Protein AF-W2IER9-F1 (afdb_monomer_lite)

Radius of gyration: 19.07 Å; chains: 1; bounding box: 45×42×48 Å

Structure (mmCIF, N/CA/C/O backbone):
data_AF-W2IER9-F1
#
_entry.id   AF-W2IER9-F1
#
loop_
_atom_site.group_PDB
_atom_site.id
_atom_site.type_symbol
_atom_site.label_atom_id
_atom_site.label_alt_id
_atom_site.label_comp_id
_atom_site.label_asym_id
_atom_site.label_entity_id
_atom_site.label_seq_id
_atom_site.pdbx_PDB_ins_code
_atom_site.Cartn_x
_atom_site.Cartn_y
_atom_site.Cartn_z
_atom_site.occupancy
_atom_site.B_iso_or_equiv
_atom_site.auth_seq_id
_atom_site.auth_comp_id
_atom_site.auth_asym_id
_atom_site.auth_atom_id
_atom_site.pdbx_PDB_model_num
ATOM 1 N N . ILE A 1 1 ? -0.772 -3.141 -25.574 1.00 88.44 1 ILE A N 1
ATOM 2 C CA . ILE A 1 1 ? -0.000 -2.675 -24.399 1.00 88.44 1 ILE A CA 1
ATOM 3 C C . ILE A 1 1 ? 0.965 -3.777 -24.023 1.00 88.44 1 ILE A C 1
ATOM 5 O O . ILE A 1 1 ? 0.541 -4.926 -23.932 1.00 88.44 1 ILE A O 1
ATOM 9 N N . THR A 1 2 ? 2.235 -3.438 -23.847 1.00 90.62 2 THR A N 1
ATOM 10 C CA . THR A 1 2 ? 3.265 -4.416 -23.497 1.00 90.62 2 THR A CA 1
ATOM 11 C C . THR A 1 2 ? 3.677 -4.183 -22.059 1.00 90.62 2 THR A C 1
ATOM 13 O O . THR A 1 2 ? 4.242 -3.154 -21.704 1.00 90.62 2 THR A O 1
ATOM 16 N N . VAL A 1 3 ? 3.302 -5.116 -21.200 1.00 89.31 3 VAL A N 1
ATOM 17 C CA . VAL A 1 3 ? 3.507 -5.024 -19.767 1.00 89.31 3 VAL A CA 1
ATOM 18 C C . VAL A 1 3 ? 4.875 -5.581 -19.418 1.00 89.31 3 VAL A C 1
ATOM 20 O O . VAL A 1 3 ? 5.134 -6.752 -19.672 1.00 89.31 3 VAL A O 1
ATOM 23 N N . VAL A 1 4 ? 5.730 -4.764 -18.809 1.00 89.25 4 VAL A N 1
ATOM 24 C CA . VAL A 1 4 ? 7.083 -5.167 -18.409 1.00 89.25 4 VAL A CA 1
ATOM 25 C C . VAL A 1 4 ? 7.261 -4.970 -16.906 1.00 89.25 4 VAL A C 1
ATOM 27 O O . VAL A 1 4 ? 6.815 -3.968 -16.341 1.00 89.25 4 VAL A O 1
ATOM 30 N N . GLY A 1 5 ? 7.894 -5.932 -16.239 1.00 87.12 5 GLY A N 1
ATOM 31 C CA . GLY A 1 5 ? 8.204 -5.845 -14.814 1.00 87.12 5 GLY A CA 1
ATOM 32 C C . GLY A 1 5 ? 9.333 -6.780 -14.401 1.00 87.12 5 GLY A C 1
ATOM 33 O O . GLY A 1 5 ? 9.710 -7.670 -15.151 1.00 87.12 5 GLY A O 1
ATOM 34 N N . ALA A 1 6 ? 9.860 -6.582 -13.197 1.00 83.50 6 ALA A N 1
ATOM 35 C CA . ALA A 1 6 ? 10.840 -7.465 -12.573 1.00 83.50 6 ALA A CA 1
ATOM 36 C C . ALA A 1 6 ? 10.271 -7.983 -11.253 1.00 83.50 6 ALA A C 1
ATOM 38 O O . ALA A 1 6 ? 9.602 -7.239 -10.528 1.00 83.50 6 ALA A O 1
ATOM 39 N N . THR A 1 7 ? 10.531 -9.243 -10.914 1.00 78.56 7 THR A N 1
ATOM 40 C CA . THR A 1 7 ? 10.128 -9.788 -9.615 1.00 78.56 7 THR A CA 1
ATOM 41 C C . THR A 1 7 ? 11.165 -10.756 -9.059 1.00 78.56 7 THR A C 1
ATOM 43 O O . THR A 1 7 ? 11.899 -11.405 -9.796 1.00 78.56 7 THR A O 1
ATOM 46 N N . SER A 1 8 ? 11.180 -10.888 -7.737 1.00 66.81 8 SER A N 1
ATOM 47 C CA . SER A 1 8 ? 11.917 -11.925 -7.018 1.00 66.81 8 SER A CA 1
ATOM 48 C C . SER A 1 8 ? 11.030 -13.113 -6.610 1.00 66.81 8 SER A C 1
ATOM 50 O O . SER A 1 8 ? 11.535 -14.041 -5.979 1.00 66.81 8 SER A O 1
ATOM 52 N N . GLY A 1 9 ? 9.728 -13.101 -6.952 1.00 68.94 9 GLY A N 1
ATOM 53 C CA . GLY A 1 9 ? 8.762 -14.120 -6.519 1.00 68.94 9 GLY A CA 1
ATOM 54 C C . GLY A 1 9 ? 7.320 -13.902 -7.013 1.00 68.94 9 GLY A C 1
ATOM 55 O O . GLY A 1 9 ? 7.071 -13.712 -8.203 1.00 68.94 9 GLY A O 1
ATOM 56 N N . ASP A 1 10 ? 6.351 -13.937 -6.090 1.00 75.00 10 ASP A N 1
ATOM 57 C CA . ASP A 1 10 ? 4.911 -14.143 -6.364 1.00 75.00 10 ASP A CA 1
ATOM 58 C C . ASP A 1 10 ? 4.212 -13.052 -7.193 1.00 75.00 10 ASP A C 1
ATOM 60 O O . ASP A 1 10 ? 3.201 -13.301 -7.862 1.00 75.00 10 ASP A O 1
ATOM 64 N N . THR A 1 11 ? 4.724 -11.819 -7.159 1.00 77.25 11 THR A N 1
ATOM 65 C CA . THR A 1 11 ? 4.069 -10.685 -7.835 1.00 77.25 11 THR A CA 1
ATOM 66 C C . THR A 1 11 ? 4.118 -10.839 -9.354 1.00 77.25 11 THR A C 1
ATOM 68 O O . THR A 1 11 ? 3.127 -10.556 -10.030 1.00 77.25 11 THR A O 1
ATOM 71 N N . GLY A 1 12 ? 5.235 -11.330 -9.899 1.00 79.56 12 GLY A N 1
ATOM 72 C CA . GLY A 1 12 ? 5.344 -11.593 -11.334 1.00 79.56 12 GLY A CA 1
ATOM 73 C C . GLY A 1 12 ? 4.441 -12.729 -11.788 1.00 79.56 12 GLY A C 1
ATOM 74 O O . GLY A 1 12 ? 3.749 -12.582 -12.792 1.00 79.56 12 GLY A O 1
ATOM 75 N N . SER A 1 13 ? 4.357 -13.811 -11.011 1.00 80.19 13 SER A N 1
ATOM 76 C CA . SER A 1 13 ? 3.417 -14.905 -11.279 1.00 80.19 13 SER A CA 1
ATOM 77 C C . SER A 1 13 ? 1.977 -14.387 -11.328 1.00 80.19 13 SER A C 1
ATOM 79 O O . SER A 1 13 ? 1.259 -14.638 -12.294 1.00 80.19 13 SER A O 1
ATOM 81 N N . SER A 1 14 ? 1.574 -13.565 -10.356 1.00 82.81 14 SER A N 1
ATOM 82 C CA . SER A 1 14 ? 0.236 -12.955 -10.327 1.00 82.81 14 SER A CA 1
ATOM 83 C C . SER A 1 14 ? -0.042 -12.085 -11.560 1.00 82.81 14 SER A C 1
ATOM 85 O O . SER A 1 14 ? -1.128 -12.151 -12.135 1.00 82.81 14 SER A O 1
ATOM 87 N N . ALA A 1 15 ? 0.945 -11.299 -12.002 1.00 83.81 15 ALA A N 1
ATOM 88 C CA . ALA A 1 15 ? 0.839 -10.471 -13.203 1.00 83.81 15 ALA A CA 1
ATOM 89 C C . ALA A 1 15 ? 0.682 -11.316 -14.476 1.00 83.81 15 ALA A C 1
ATOM 91 O O . ALA A 1 15 ? -0.203 -11.041 -15.288 1.00 83.81 15 ALA A O 1
ATOM 92 N N . ILE A 1 16 ? 1.496 -12.368 -14.624 1.00 86.06 16 ILE A N 1
ATOM 93 C CA . ILE A 1 16 ? 1.428 -13.303 -15.754 1.00 86.06 16 ILE A CA 1
ATOM 94 C C . ILE A 1 16 ? 0.041 -13.939 -15.812 1.00 86.06 16 ILE A C 1
ATOM 96 O O . ILE A 1 16 ? -0.613 -13.871 -16.849 1.00 86.06 16 ILE A O 1
ATOM 100 N N . TYR A 1 17 ? -0.447 -14.506 -14.706 1.00 87.44 17 TYR A N 1
ATOM 101 C CA . TYR A 1 17 ? -1.758 -15.157 -14.672 1.00 87.44 17 TYR A CA 1
ATOM 102 C C . TYR A 1 17 ? -2.918 -14.177 -14.889 1.00 87.44 17 TYR A C 1
ATOM 104 O O . TYR A 1 17 ? -3.850 -14.502 -15.622 1.00 87.44 17 TYR A O 1
ATOM 112 N N . GLY A 1 18 ? -2.859 -12.972 -14.314 1.00 85.44 18 GLY A N 1
ATOM 113 C CA . GLY A 1 18 ? -3.922 -11.968 -14.452 1.00 85.44 18 GLY A CA 1
ATOM 114 C C . GLY A 1 18 ? -4.096 -11.437 -15.880 1.00 85.44 18 GLY A C 1
ATOM 115 O O . GLY A 1 18 ? -5.196 -11.042 -16.277 1.00 85.44 18 GLY A O 1
ATOM 116 N N . LEU A 1 19 ? -3.019 -11.449 -16.664 1.00 86.81 19 LEU A N 1
ATOM 117 C CA . LEU A 1 19 ? -2.977 -10.896 -18.017 1.00 86.81 19 LEU A CA 1
ATOM 118 C C . LEU A 1 19 ? -2.884 -11.971 -19.114 1.00 86.81 19 LEU A C 1
ATOM 120 O O . LEU A 1 19 ? -3.032 -11.654 -20.297 1.00 86.81 19 LEU A O 1
ATOM 124 N N . ARG A 1 20 ? -2.694 -13.245 -18.750 1.00 86.25 20 ARG A N 1
ATOM 125 C CA . ARG A 1 20 ? -2.625 -14.369 -19.692 1.00 86.25 20 ARG A CA 1
ATOM 126 C C . ARG A 1 20 ? -3.872 -14.423 -20.576 1.00 86.25 20 ARG A C 1
ATOM 128 O O . ARG A 1 20 ? -5.001 -14.441 -20.091 1.00 86.25 20 ARG A O 1
ATOM 135 N N . GLY A 1 21 ? -3.658 -14.478 -21.891 1.00 85.06 21 GLY A N 1
ATOM 136 C CA . GLY A 1 21 ? -4.730 -14.619 -22.882 1.00 85.06 21 GLY A CA 1
ATOM 137 C C . GLY A 1 21 ? -5.604 -13.374 -23.075 1.00 85.06 21 GLY A C 1
ATOM 138 O O . GLY A 1 21 ? -6.612 -13.446 -23.779 1.00 85.06 21 GLY A O 1
ATOM 139 N N . LYS A 1 22 ? -5.253 -12.226 -22.477 1.00 89.25 22 LYS A N 1
ATOM 140 C CA . LYS A 1 22 ? -5.946 -10.961 -22.746 1.00 89.25 22 LYS A CA 1
ATOM 141 C C . LYS A 1 22 ? -5.575 -10.463 -24.145 1.00 89.25 22 LYS A C 1
ATOM 143 O O . LYS A 1 22 ? -4.402 -10.346 -24.485 1.00 89.25 22 LYS A O 1
ATOM 148 N N . LYS A 1 23 ? -6.586 -10.158 -24.965 1.00 92.44 23 LYS A N 1
ATOM 149 C CA . LYS A 1 23 ? -6.376 -9.580 -26.301 1.00 92.44 23 LYS A CA 1
ATOM 150 C C . LYS A 1 23 ? -5.628 -8.249 -26.178 1.00 92.44 23 LYS A C 1
ATOM 152 O O . LYS A 1 23 ? -5.957 -7.449 -25.306 1.00 92.44 23 LYS A O 1
ATOM 157 N N . ASN A 1 24 ? -4.676 -8.003 -27.078 1.00 90.19 24 ASN A N 1
ATOM 158 C CA . ASN A 1 24 ? -3.885 -6.765 -27.160 1.00 90.19 24 ASN A CA 1
ATOM 159 C C . ASN A 1 24 ? -3.003 -6.469 -25.928 1.00 90.19 24 ASN A C 1
ATOM 161 O O . ASN A 1 24 ? -2.598 -5.318 -25.720 1.00 90.19 24 ASN A O 1
ATOM 165 N N . VAL A 1 25 ? -2.706 -7.490 -25.119 1.00 90.19 25 VAL A N 1
ATOM 166 C CA . VAL A 1 25 ? -1.792 -7.405 -23.978 1.00 90.19 25 VAL A CA 1
ATOM 167 C C . VAL A 1 25 ? -0.686 -8.435 -24.148 1.00 90.19 25 VAL A C 1
ATOM 169 O O . VAL A 1 25 ? -0.955 -9.622 -24.309 1.00 90.19 25 VAL A O 1
ATOM 172 N N . GLU A 1 26 ? 0.552 -7.974 -24.051 1.00 89.56 26 GLU A N 1
ATOM 173 C CA . GLU A 1 26 ? 1.728 -8.826 -23.889 1.00 89.56 26 GLU A CA 1
ATOM 174 C C . GLU A 1 26 ? 2.304 -8.598 -22.498 1.00 89.56 26 GLU A C 1
ATOM 176 O O . GLU A 1 26 ? 2.151 -7.513 -21.938 1.00 89.56 26 GLU A O 1
ATOM 181 N N . VAL A 1 27 ? 2.945 -9.611 -21.920 1.00 88.75 27 VAL A N 1
ATOM 182 C CA . VAL A 1 27 ? 3.535 -9.516 -20.583 1.00 88.75 27 VAL A CA 1
ATOM 183 C C . VAL A 1 27 ? 4.917 -10.124 -20.623 1.00 88.75 27 VAL A C 1
ATOM 185 O O . VAL A 1 27 ? 5.042 -11.282 -21.004 1.00 88.75 27 VAL A O 1
ATOM 188 N N . PHE A 1 28 ? 5.911 -9.379 -20.154 1.00 89.38 28 PHE A N 1
ATOM 189 C CA . PHE A 1 28 ? 7.297 -9.797 -19.990 1.00 89.38 28 PHE A CA 1
ATOM 190 C C . PHE A 1 28 ? 7.714 -9.524 -18.548 1.00 89.38 28 PHE A C 1
ATOM 192 O O . PHE A 1 28 ? 7.792 -8.375 -18.117 1.00 89.38 28 PHE A O 1
ATOM 199 N N . ILE A 1 29 ? 7.942 -10.583 -17.776 1.00 88.25 29 ILE A N 1
ATOM 200 C CA . ILE A 1 29 ? 8.431 -10.466 -16.404 1.00 88.25 29 ILE A CA 1
ATOM 201 C C . ILE A 1 29 ? 9.855 -11.004 -16.349 1.00 88.25 29 ILE A C 1
ATOM 203 O O . ILE A 1 29 ? 10.092 -12.145 -16.733 1.00 88.25 29 ILE A O 1
ATOM 207 N N . LEU A 1 30 ? 10.773 -10.167 -15.875 1.00 87.69 30 LEU A N 1
ATOM 208 C CA . LEU A 1 30 ? 12.175 -10.494 -15.676 1.00 87.69 30 LEU A CA 1
ATOM 209 C C . LEU A 1 30 ? 12.356 -11.165 -14.312 1.00 87.69 30 LEU A C 1
ATOM 211 O O . LEU A 1 30 ? 11.917 -10.631 -13.284 1.00 87.69 30 LEU A O 1
ATOM 215 N N . PHE A 1 31 ? 13.027 -12.312 -14.322 1.00 85.38 31 PHE A N 1
ATOM 216 C CA . PHE A 1 31 ? 13.431 -13.064 -13.141 1.00 85.38 31 PHE A CA 1
ATOM 217 C C . PHE A 1 31 ? 14.948 -13.272 -13.164 1.00 85.38 31 PHE A C 1
ATOM 219 O O . PHE A 1 31 ? 15.506 -13.493 -14.238 1.00 85.38 31 PHE A O 1
ATOM 226 N N . PRO A 1 32 ? 15.632 -13.240 -12.008 1.00 80.19 32 PRO A N 1
ATOM 227 C CA . PRO A 1 32 ? 17.011 -13.702 -11.948 1.00 80.19 32 PRO A CA 1
ATOM 228 C C . PRO A 1 32 ? 17.061 -15.204 -12.259 1.00 80.19 32 PRO A C 1
ATOM 230 O O . PRO A 1 32 ? 16.232 -15.976 -11.761 1.00 80.19 32 PRO A O 1
ATOM 233 N N . GLU A 1 33 ? 18.038 -15.598 -13.074 1.00 79.69 33 GLU A N 1
ATOM 234 C CA . GLU A 1 33 ? 18.225 -16.966 -13.564 1.00 79.69 33 GLU A CA 1
ATOM 235 C C . GLU A 1 33 ? 18.159 -17.995 -12.417 1.00 79.69 33 GLU A C 1
ATOM 237 O O . GLU A 1 33 ? 18.716 -17.806 -11.332 1.00 79.69 33 GLU A O 1
ATOM 242 N N . GLY A 1 34 ? 17.435 -19.094 -12.651 1.00 69.12 34 GLY A N 1
ATOM 243 C CA . GLY A 1 34 ? 17.313 -20.204 -11.701 1.00 69.12 34 GLY A CA 1
ATOM 244 C C . GLY A 1 34 ? 16.270 -20.021 -10.591 1.00 69.12 34 GLY A C 1
ATOM 245 O O . GLY A 1 34 ? 16.116 -20.926 -9.770 1.00 69.12 34 GLY A O 1
ATOM 246 N N . ARG A 1 35 ? 15.528 -18.900 -10.549 1.00 58.00 35 ARG A N 1
ATOM 247 C CA . ARG A 1 35 ? 14.457 -18.692 -9.552 1.00 58.00 35 ARG A CA 1
ATOM 248 C C . ARG A 1 35 ? 13.044 -19.024 -10.031 1.00 58.00 35 ARG A C 1
ATOM 250 O O . ARG A 1 35 ? 12.199 -19.268 -9.173 1.00 58.00 35 ARG A O 1
ATOM 257 N N . ASN A 1 36 ? 12.762 -19.035 -11.338 1.00 55.12 36 ASN A N 1
ATOM 258 C CA . ASN A 1 36 ? 11.482 -19.489 -11.907 1.00 55.12 36 ASN A CA 1
ATOM 259 C C . ASN A 1 36 ? 11.518 -19.480 -13.449 1.00 55.12 36 ASN A C 1
ATOM 261 O O . ASN A 1 36 ? 11.785 -18.436 -14.026 1.00 55.12 36 ASN A O 1
ATOM 265 N N . ASN A 1 37 ? 11.139 -20.581 -14.119 1.00 52.94 37 ASN A N 1
ATOM 266 C CA . ASN A 1 37 ? 11.102 -20.713 -15.595 1.00 52.94 37 ASN A CA 1
ATOM 267 C C . ASN A 1 37 ? 9.919 -19.971 -16.252 1.00 52.94 37 ASN A C 1
ATOM 269 O O . ASN A 1 37 ? 9.225 -20.502 -17.128 1.00 52.94 37 ASN A O 1
ATOM 273 N N . HIS A 1 38 ? 9.613 -18.761 -15.803 1.00 57.62 38 HIS A N 1
ATOM 274 C CA . HIS A 1 38 ? 8.484 -18.008 -16.316 1.00 57.62 38 HIS A CA 1
ATOM 275 C C . HIS A 1 38 ? 8.966 -16.703 -16.947 1.00 57.62 38 HIS A C 1
ATOM 277 O O . HIS A 1 38 ? 9.339 -15.766 -16.267 1.00 57.62 38 HIS A O 1
ATOM 283 N N . ASN A 1 39 ? 8.834 -16.624 -18.272 1.00 72.56 39 ASN A N 1
ATOM 284 C CA . ASN A 1 39 ? 8.861 -15.412 -19.093 1.00 72.56 39 ASN A CA 1
ATOM 285 C C . ASN A 1 39 ? 10.241 -14.899 -19.563 1.00 72.56 39 ASN A C 1
ATOM 287 O O . ASN A 1 39 ? 10.529 -15.067 -20.746 1.00 72.56 39 ASN A O 1
ATOM 291 N N . VAL A 1 40 ? 11.090 -14.304 -18.713 1.00 84.25 40 VAL A N 1
ATOM 292 C CA . VAL A 1 40 ? 12.426 -13.808 -19.125 1.00 84.25 40 VAL A CA 1
ATOM 293 C C . VAL A 1 40 ? 13.464 -14.044 -18.024 1.00 84.25 40 VAL A C 1
ATOM 295 O O . VAL A 1 40 ? 13.464 -13.340 -17.014 1.00 84.25 40 VAL A O 1
ATOM 298 N N . ASP A 1 41 ? 14.371 -14.998 -18.240 1.00 86.12 41 ASP A N 1
ATOM 299 C CA . ASP A 1 41 ? 15.502 -15.254 -17.341 1.00 86.12 41 ASP A CA 1
ATOM 300 C C . ASP A 1 41 ? 16.649 -14.271 -17.606 1.00 86.12 41 ASP A C 1
ATOM 302 O O . ASP A 1 41 ? 17.180 -14.172 -18.716 1.00 86.12 41 ASP A O 1
ATOM 306 N N . VAL A 1 42 ? 17.049 -13.549 -16.565 1.00 85.81 42 VAL A N 1
ATOM 307 C CA . VAL A 1 42 ? 18.151 -12.588 -16.579 1.00 85.81 42 VAL A CA 1
ATOM 308 C C . VAL A 1 42 ? 19.329 -13.191 -15.833 1.00 85.81 42 VAL A C 1
ATOM 310 O O . VAL A 1 42 ? 19.233 -13.519 -14.650 1.00 85.81 42 VAL A O 1
ATOM 313 N N . LYS A 1 43 ? 20.472 -13.295 -16.514 1.00 87.38 43 LYS A N 1
ATOM 314 C CA . LYS A 1 43 ? 21.734 -13.685 -15.880 1.00 87.38 43 LYS A CA 1
ATOM 315 C C . LYS A 1 43 ? 22.204 -12.562 -14.965 1.00 87.38 43 LYS A C 1
ATOM 317 O O . LYS A 1 43 ? 22.773 -11.582 -15.437 1.00 87.38 43 LYS A O 1
ATOM 322 N N . GLY A 1 44 ? 21.930 -12.696 -13.675 1.00 83.00 44 GLY A N 1
ATOM 323 C CA . GLY A 1 44 ? 22.228 -11.670 -12.688 1.00 83.00 44 GLY A CA 1
ATOM 324 C C . GLY A 1 44 ? 21.321 -11.759 -11.470 1.00 83.00 44 GLY A C 1
ATOM 325 O O . GLY A 1 44 ? 20.686 -12.775 -11.188 1.00 83.00 44 GLY A O 1
ATOM 326 N N . THR A 1 45 ? 21.291 -10.668 -10.727 1.00 79.38 45 THR A N 1
ATOM 327 C CA . THR A 1 45 ? 20.520 -10.481 -9.504 1.00 79.38 45 THR A CA 1
ATOM 328 C C . THR A 1 45 ? 19.123 -9.923 -9.795 1.00 79.38 45 THR A C 1
ATOM 330 O O . THR A 1 45 ? 18.772 -9.557 -10.920 1.00 79.38 45 THR A O 1
ATOM 333 N N . PHE A 1 46 ? 18.289 -9.847 -8.755 1.00 76.56 46 PHE A N 1
ATOM 334 C CA . PHE A 1 46 ? 17.015 -9.133 -8.853 1.00 76.56 46 PHE A CA 1
ATOM 335 C C . PHE A 1 46 ? 17.222 -7.636 -9.145 1.00 76.56 46 PHE A C 1
ATOM 337 O O . PHE A 1 46 ? 16.438 -7.060 -9.899 1.00 76.56 46 PHE A O 1
ATOM 344 N N . ASP A 1 47 ? 18.292 -7.033 -8.625 1.00 71.81 47 ASP A N 1
ATOM 345 C CA . ASP A 1 47 ? 18.619 -5.628 -8.877 1.00 71.81 47 ASP A CA 1
ATOM 346 C C . ASP A 1 47 ? 18.949 -5.389 -10.355 1.00 71.81 47 ASP A C 1
ATOM 348 O O . ASP A 1 47 ? 18.471 -4.414 -10.935 1.00 71.81 47 ASP A O 1
ATOM 352 N N . ASP A 1 48 ? 19.647 -6.327 -11.004 1.00 81.19 48 ASP A N 1
ATOM 353 C CA . ASP A 1 48 ? 19.905 -6.282 -12.451 1.00 81.19 48 ASP A CA 1
ATOM 354 C C . ASP A 1 48 ? 18.597 -6.356 -13.257 1.00 81.19 48 ASP A C 1
ATOM 356 O O . ASP A 1 48 ? 18.397 -5.615 -14.221 1.00 81.19 48 ASP A O 1
ATOM 360 N N . CYS A 1 49 ? 17.645 -7.194 -12.828 1.00 84.75 49 CYS A N 1
ATOM 361 C CA . CYS A 1 49 ? 16.311 -7.233 -13.430 1.00 84.75 49 CYS A CA 1
ATOM 362 C C . CYS A 1 49 ? 15.596 -5.881 -13.290 1.00 84.75 49 CYS A C 1
ATOM 364 O O . CYS A 1 49 ? 14.987 -5.400 -14.246 1.00 84.75 49 CYS A O 1
ATOM 366 N N . GLN A 1 50 ? 15.655 -5.258 -12.108 1.00 78.12 50 GLN A N 1
ATOM 367 C CA . GLN A 1 50 ? 15.047 -3.948 -11.874 1.00 78.12 50 GLN A CA 1
ATOM 368 C C . GLN A 1 50 ? 15.726 -2.839 -12.685 1.00 78.12 50 GLN A C 1
ATOM 370 O O . GLN A 1 50 ? 15.024 -1.964 -13.194 1.00 78.12 50 GLN A O 1
ATOM 375 N N . ALA A 1 51 ? 17.053 -2.872 -12.816 1.00 79.88 51 ALA A N 1
ATOM 376 C CA . ALA A 1 51 ? 17.819 -1.934 -13.629 1.00 79.88 51 ALA A CA 1
ATOM 377 C C . ALA A 1 51 ? 17.405 -2.022 -15.104 1.00 79.88 51 ALA A C 1
ATOM 379 O O . ALA A 1 51 ? 16.983 -1.019 -15.672 1.00 79.88 51 ALA A O 1
ATOM 380 N N . ASN A 1 52 ? 17.351 -3.233 -15.668 1.00 88.62 52 ASN A N 1
ATOM 381 C CA . ASN A 1 52 ? 16.909 -3.449 -17.048 1.00 88.62 52 ASN A CA 1
ATOM 382 C C . ASN A 1 52 ? 15.496 -2.903 -17.303 1.00 88.62 52 ASN A C 1
ATOM 384 O O . ASN A 1 52 ? 15.241 -2.257 -18.318 1.00 88.62 52 ASN A O 1
ATOM 388 N N . VAL A 1 53 ? 14.556 -3.128 -16.375 1.00 88.88 53 VAL A N 1
ATOM 389 C CA . VAL A 1 53 ? 13.207 -2.553 -16.489 1.00 88.88 53 VAL A CA 1
ATOM 390 C C . VAL A 1 53 ? 13.265 -1.025 -16.455 1.00 88.88 53 VAL A C 1
ATOM 392 O O . VAL A 1 53 ? 12.608 -0.382 -17.270 1.00 88.88 53 VAL A O 1
ATOM 395 N N . LYS A 1 54 ? 14.049 -0.424 -15.552 1.00 82.06 54 LYS A N 1
ATOM 396 C CA . LYS A 1 54 ? 14.201 1.038 -15.481 1.00 82.06 54 LYS A CA 1
ATOM 397 C C . LYS A 1 54 ? 14.753 1.618 -16.780 1.00 82.06 54 LYS A C 1
ATOM 399 O O . LYS A 1 54 ? 14.200 2.609 -17.246 1.00 82.06 54 LYS A O 1
ATOM 404 N N . ASP A 1 55 ? 15.752 0.984 -17.382 1.00 91.00 55 ASP A N 1
ATOM 405 C CA . ASP A 1 55 ? 16.351 1.438 -18.640 1.00 91.00 55 ASP A CA 1
ATOM 406 C C . ASP A 1 55 ? 15.326 1.424 -19.783 1.00 91.00 55 ASP A C 1
ATOM 408 O O . ASP A 1 55 ? 15.165 2.420 -20.491 1.00 91.00 55 ASP A O 1
ATOM 412 N N . LEU A 1 56 ? 14.526 0.355 -19.887 1.00 90.75 56 LEU A N 1
ATOM 413 C CA . LEU A 1 56 ? 13.420 0.275 -20.851 1.00 90.75 56 LEU A CA 1
ATOM 414 C C . LEU A 1 56 ? 12.373 1.379 -20.637 1.00 90.75 56 LEU A C 1
ATOM 416 O O . LEU A 1 56 ? 11.818 1.905 -21.599 1.00 90.75 56 LEU A O 1
ATOM 420 N N . PHE A 1 57 ? 12.087 1.738 -19.381 1.00 87.38 57 PHE A N 1
ATOM 421 C CA . PHE A 1 57 ? 11.169 2.833 -19.057 1.00 87.38 57 PHE A CA 1
ATOM 422 C C . PHE A 1 57 ? 11.810 4.225 -19.151 1.00 87.38 57 PHE A C 1
ATOM 424 O O . PHE A 1 57 ? 11.076 5.218 -19.155 1.00 87.38 57 PHE A O 1
ATOM 431 N N . ALA A 1 58 ? 13.132 4.344 -19.234 1.00 88.81 58 ALA A N 1
ATOM 432 C CA . ALA A 1 58 ? 13.815 5.612 -19.471 1.00 88.81 58 ALA A CA 1
ATOM 433 C C . ALA A 1 58 ? 13.808 5.977 -20.965 1.00 88.81 58 ALA A C 1
ATOM 435 O O . ALA A 1 58 ? 13.642 7.149 -21.303 1.00 88.81 58 ALA A O 1
ATOM 436 N N . ASP A 1 59 ? 13.875 4.981 -21.853 1.00 93.94 59 ASP A N 1
ATOM 437 C CA . ASP A 1 59 ? 13.818 5.162 -23.306 1.00 93.94 59 ASP A CA 1
ATOM 438 C C . ASP A 1 59 ? 12.404 5.564 -23.779 1.00 93.94 59 ASP A C 1
ATOM 440 O O . ASP A 1 59 ? 11.452 4.776 -23.788 1.00 93.94 59 ASP A O 1
ATOM 444 N N . ALA A 1 60 ? 12.243 6.838 -24.148 1.00 92.56 60 ALA A N 1
ATOM 445 C CA . ALA A 1 60 ? 10.968 7.392 -24.597 1.00 92.56 60 ALA A CA 1
ATOM 446 C C . ALA A 1 60 ? 10.484 6.788 -25.924 1.00 92.56 60 ALA A C 1
ATOM 448 O O . ALA A 1 60 ? 9.289 6.502 -26.055 1.00 92.56 60 ALA A O 1
ATOM 449 N N . ASP A 1 61 ? 11.398 6.552 -26.865 1.00 95.88 61 ASP A N 1
ATOM 450 C CA . ASP A 1 61 ? 11.074 6.029 -28.190 1.00 95.88 61 ASP A CA 1
ATOM 451 C C . ASP A 1 61 ? 10.668 4.558 -28.093 1.00 95.88 61 ASP A C 1
ATOM 453 O O . ASP A 1 61 ? 9.662 4.146 -28.678 1.00 95.88 61 ASP A O 1
ATOM 457 N N . PHE A 1 62 ? 11.380 3.772 -27.282 1.00 93.25 62 PHE A N 1
ATOM 458 C CA . PHE A 1 62 ? 11.038 2.375 -27.025 1.00 93.25 62 PHE A CA 1
ATOM 459 C C . PHE A 1 62 ? 9.686 2.245 -26.311 1.00 93.25 62 PHE A C 1
ATOM 461 O O . PHE A 1 62 ? 8.831 1.459 -26.739 1.00 93.25 62 PHE A O 1
ATOM 468 N N . LYS A 1 63 ? 9.441 3.059 -25.272 1.00 91.38 63 LYS A N 1
ATOM 469 C CA . LYS A 1 63 ? 8.137 3.120 -24.588 1.00 91.38 63 LYS A CA 1
ATOM 470 C C . LYS A 1 63 ? 6.995 3.421 -25.548 1.00 91.38 63 LYS A C 1
ATOM 472 O O . LYS A 1 63 ? 5.954 2.767 -25.465 1.00 91.38 63 LYS A O 1
ATOM 477 N N . ALA A 1 64 ? 7.174 4.409 -26.424 1.00 92.12 64 ALA A N 1
ATOM 478 C CA . ALA A 1 64 ? 6.154 4.817 -27.381 1.00 92.12 64 ALA A CA 1
ATOM 479 C C . ALA A 1 64 ? 5.908 3.729 -28.432 1.00 92.12 64 ALA A C 1
ATOM 481 O O . ALA A 1 64 ? 4.757 3.368 -28.675 1.00 92.12 64 ALA A O 1
ATOM 482 N N . LYS A 1 65 ? 6.982 3.158 -28.991 1.00 94.69 65 LYS A N 1
ATOM 483 C CA . LYS A 1 65 ? 6.927 2.123 -30.031 1.00 94.69 65 LYS A CA 1
ATOM 484 C C . LYS A 1 65 ? 6.206 0.854 -29.578 1.00 94.69 65 LYS A C 1
ATOM 486 O O . LYS A 1 65 ? 5.440 0.291 -30.354 1.00 94.69 65 LYS A O 1
ATOM 491 N N . TYR A 1 66 ? 6.449 0.403 -28.347 1.00 92.06 66 TYR A N 1
ATOM 492 C CA . TYR A 1 66 ? 5.877 -0.845 -27.820 1.00 92.06 66 TYR A CA 1
ATOM 493 C C . TYR A 1 66 ? 4.728 -0.630 -26.830 1.00 92.06 66 TYR A C 1
ATOM 495 O O . TYR A 1 66 ? 4.207 -1.588 -26.264 1.00 92.06 66 TYR A O 1
ATOM 503 N N . HIS A 1 67 ? 4.298 0.617 -26.620 1.00 91.44 67 HIS A N 1
ATOM 504 C CA . HIS A 1 67 ? 3.255 0.973 -25.656 1.00 91.44 67 HIS A CA 1
ATOM 505 C C . HIS A 1 67 ? 3.506 0.337 -24.282 1.00 91.44 67 HIS A C 1
ATOM 507 O O . HIS A 1 67 ? 2.662 -0.416 -23.774 1.00 91.44 67 HIS A O 1
ATOM 513 N N . LEU A 1 68 ? 4.693 0.586 -23.720 1.00 89.38 68 LEU A N 1
ATOM 514 C CA . LEU A 1 68 ? 5.102 -0.047 -22.472 1.00 89.38 68 LEU A CA 1
ATOM 515 C C . LEU A 1 68 ? 4.205 0.373 -21.301 1.00 89.38 68 LEU A C 1
ATOM 517 O O . LEU A 1 68 ? 3.985 1.557 -21.047 1.00 89.38 68 LEU A O 1
ATOM 521 N N . GLY A 1 69 ? 3.717 -0.621 -20.562 1.00 84.69 69 GLY A N 1
ATOM 522 C CA . GLY A 1 69 ? 2.989 -0.463 -19.309 1.00 84.69 69 GLY A CA 1
ATOM 523 C C . GLY A 1 69 ? 3.714 -1.168 -18.167 1.00 84.69 69 GLY A C 1
ATOM 524 O O . GLY A 1 69 ? 4.316 -2.220 -18.359 1.00 84.69 69 GLY A O 1
ATOM 525 N N . ALA A 1 70 ? 3.665 -0.609 -16.962 1.00 72.94 70 ALA A N 1
ATOM 526 C CA . ALA A 1 70 ? 4.245 -1.244 -15.780 1.00 72.94 70 ALA A CA 1
ATOM 527 C C . ALA A 1 70 ? 3.161 -1.973 -14.975 1.00 72.94 70 ALA A C 1
ATOM 529 O O . ALA A 1 70 ? 2.105 -1.399 -14.693 1.00 72.94 70 ALA A O 1
ATOM 530 N N . VAL A 1 71 ? 3.435 -3.202 -14.521 1.00 68.19 71 VAL A N 1
ATOM 531 C CA . VAL A 1 71 ? 2.707 -3.758 -13.367 1.00 68.19 71 VAL A CA 1
ATOM 532 C C . VAL A 1 71 ? 3.340 -3.177 -12.115 1.00 68.19 71 VAL A C 1
ATOM 534 O O . VAL A 1 71 ? 4.423 -3.589 -11.714 1.00 68.19 71 VAL A O 1
ATOM 537 N N . ASN A 1 72 ? 2.665 -2.223 -11.481 1.00 68.69 72 ASN A N 1
ATOM 538 C CA . ASN A 1 72 ? 3.132 -1.634 -10.231 1.00 68.69 72 ASN A CA 1
ATOM 539 C C . ASN A 1 72 ? 2.094 -1.783 -9.109 1.00 68.69 72 ASN A C 1
ATOM 541 O O . ASN A 1 72 ? 0.914 -2.066 -9.330 1.00 68.69 72 ASN A O 1
ATOM 545 N N . SER A 1 73 ? 2.556 -1.650 -7.867 1.00 63.81 73 SER A N 1
ATOM 546 C CA . SER A 1 73 ? 1.723 -1.622 -6.655 1.00 63.81 73 SER A CA 1
ATOM 547 C C . SER A 1 73 ? 0.873 -0.363 -6.528 1.00 63.81 73 SER A C 1
ATOM 549 O O . SER A 1 73 ? 0.006 -0.321 -5.663 1.00 63.81 73 SER A O 1
ATOM 551 N N . ILE A 1 74 ? 1.112 0.637 -7.378 1.00 69.38 74 ILE A N 1
ATOM 552 C CA . ILE A 1 74 ? 0.510 1.967 -7.295 1.00 69.38 74 ILE A CA 1
ATOM 553 C C . ILE A 1 74 ? -0.762 2.056 -8.147 1.00 69.38 74 ILE A C 1
ATOM 555 O O . ILE A 1 74 ? -1.570 2.952 -7.916 1.00 69.38 74 ILE A O 1
ATOM 559 N N . ASN A 1 75 ? -0.982 1.155 -9.110 1.00 82.88 75 ASN A N 1
ATOM 560 C CA . ASN A 1 75 ? -2.187 1.175 -9.936 1.00 82.88 75 ASN A CA 1
ATOM 561 C C . ASN A 1 75 ? -3.452 1.112 -9.060 1.00 82.88 75 ASN A C 1
ATOM 563 O O . ASN A 1 75 ? -3.667 0.140 -8.333 1.00 82.88 75 ASN A O 1
ATOM 567 N N . PHE A 1 76 ? -4.304 2.138 -9.161 1.00 87.50 76 PHE A N 1
ATOM 568 C CA . PHE A 1 76 ? -5.499 2.266 -8.327 1.00 87.50 76 PHE A CA 1
ATOM 569 C C . PHE A 1 76 ? -6.481 1.100 -8.500 1.00 87.50 76 PHE A C 1
ATOM 571 O O . PHE A 1 76 ? -7.144 0.724 -7.539 1.00 87.50 76 PHE A O 1
ATOM 578 N N . ALA A 1 77 ? -6.525 0.460 -9.675 1.00 88.19 77 ALA A N 1
ATOM 579 C CA . ALA A 1 77 ? -7.370 -0.709 -9.906 1.00 88.19 77 ALA A CA 1
ATOM 580 C C . ALA A 1 77 ? -7.031 -1.875 -8.963 1.00 88.19 77 ALA A C 1
ATOM 582 O O . ALA A 1 77 ? -7.928 -2.626 -8.585 1.00 88.19 77 ALA A O 1
ATOM 583 N N . ARG A 1 78 ? -5.762 -2.006 -8.535 1.00 87.50 78 ARG A N 1
ATOM 584 C CA . ARG A 1 78 ? -5.372 -3.001 -7.525 1.00 87.50 78 ARG A CA 1
ATOM 585 C C . ARG A 1 78 ? -6.060 -2.715 -6.197 1.00 87.50 78 ARG A C 1
ATOM 587 O O . ARG A 1 78 ? -6.721 -3.600 -5.674 1.00 87.50 78 ARG A O 1
ATOM 594 N N . ILE A 1 79 ? -5.963 -1.480 -5.705 1.00 93.56 79 ILE A N 1
ATOM 595 C CA . ILE A 1 79 ? -6.590 -1.066 -4.442 1.00 93.56 79 ILE A CA 1
ATOM 596 C C . ILE A 1 79 ? -8.113 -1.212 -4.543 1.00 93.56 79 ILE A C 1
ATOM 598 O O . ILE A 1 79 ? -8.739 -1.776 -3.654 1.00 93.56 79 ILE A O 1
ATOM 602 N N . LEU A 1 80 ? -8.710 -0.766 -5.652 1.00 95.06 80 LEU A N 1
ATOM 603 C CA . LEU A 1 80 ? -10.151 -0.855 -5.881 1.00 95.06 80 LEU A CA 1
ATOM 604 C C . LEU A 1 80 ? -10.661 -2.302 -5.814 1.00 95.06 80 LEU A C 1
ATOM 606 O O . LEU A 1 80 ? -11.667 -2.564 -5.162 1.00 95.06 80 LEU A O 1
ATOM 610 N N . ALA A 1 81 ? -9.960 -3.247 -6.448 1.00 94.62 81 ALA A N 1
ATOM 611 C CA . ALA A 1 81 ? -10.321 -4.661 -6.381 1.00 94.62 81 ALA A CA 1
ATOM 612 C C . ALA A 1 81 ? -10.216 -5.215 -4.949 1.00 94.62 81 ALA A C 1
ATOM 614 O O . ALA A 1 81 ? -11.040 -6.032 -4.541 1.00 94.62 81 ALA A O 1
ATOM 615 N N . GLN A 1 82 ? -9.238 -4.739 -4.174 1.00 97.38 82 GLN A N 1
ATOM 616 C CA . GLN A 1 82 ? -9.031 -5.156 -2.789 1.00 97.38 82 GLN A CA 1
ATOM 617 C C . GLN A 1 82 ? -10.145 -4.677 -1.841 1.00 97.38 82 GLN A C 1
ATOM 619 O O . GLN A 1 82 ? -10.481 -5.380 -0.891 1.00 97.38 82 GLN A O 1
ATOM 624 N N . ILE A 1 83 ? -10.801 -3.542 -2.127 1.00 98.50 83 ILE A N 1
ATOM 625 C CA . ILE A 1 83 ? -11.932 -3.036 -1.318 1.00 98.50 83 ILE A CA 1
ATOM 626 C C . ILE A 1 83 ? -13.034 -4.099 -1.208 1.00 98.50 83 ILE A C 1
ATOM 628 O O . ILE A 1 83 ? -13.635 -4.273 -0.147 1.00 98.50 83 ILE A O 1
ATOM 632 N N . VAL A 1 84 ? -13.274 -4.846 -2.289 1.00 98.25 84 VAL A N 1
ATOM 633 C CA . VAL A 1 84 ? -14.365 -5.825 -2.384 1.00 98.25 84 VAL A CA 1
ATOM 634 C C . VAL A 1 84 ? -14.279 -6.883 -1.284 1.00 98.25 84 VAL A C 1
ATOM 636 O O . VAL A 1 84 ? -15.302 -7.200 -0.673 1.00 98.25 84 VAL A O 1
ATOM 639 N N . TYR A 1 85 ? -13.087 -7.409 -0.977 1.00 98.12 85 TYR A N 1
ATOM 640 C CA . TYR A 1 85 ? -12.986 -8.449 0.048 1.00 98.12 85 TYR A CA 1
ATOM 641 C C . TYR A 1 85 ? -13.100 -7.909 1.471 1.00 98.12 85 TYR A C 1
ATOM 643 O O . TYR A 1 85 ? -13.522 -8.665 2.336 1.00 98.12 85 TYR A O 1
ATOM 651 N N . TYR A 1 86 ? -12.810 -6.631 1.734 1.00 98.38 86 TYR A N 1
ATOM 652 C CA . TYR A 1 86 ? -13.094 -6.031 3.044 1.00 98.38 86 TYR A CA 1
ATOM 653 C C . TYR A 1 86 ? -14.596 -5.955 3.300 1.00 98.38 86 TYR A C 1
ATOM 655 O O . TYR A 1 86 ? -15.066 -6.335 4.372 1.00 98.38 86 TYR A O 1
ATOM 663 N N . VAL A 1 87 ? -15.356 -5.519 2.290 1.00 97.88 87 VAL A N 1
ATOM 664 C CA . VAL A 1 87 ? -16.823 -5.478 2.345 1.00 97.88 87 VAL A CA 1
ATOM 665 C C . VAL A 1 87 ? -17.379 -6.890 2.541 1.00 97.88 87 VAL A C 1
ATOM 667 O O . VAL A 1 87 ? -18.180 -7.131 3.443 1.00 97.88 87 VAL A O 1
ATOM 670 N N . TRP A 1 88 ? -16.919 -7.846 1.731 1.00 98.12 88 TRP A N 1
ATOM 671 C CA . TRP A 1 88 ? -17.354 -9.237 1.824 1.00 98.12 88 TRP A CA 1
ATOM 672 C C . TRP A 1 88 ? -17.007 -9.865 3.180 1.00 98.12 88 TRP A C 1
ATOM 674 O O . TRP A 1 88 ? -17.886 -10.424 3.834 1.00 98.12 88 TRP A O 1
ATOM 684 N N . ALA A 1 89 ? -15.758 -9.736 3.636 1.00 97.69 89 ALA A N 1
ATOM 685 C CA . ALA A 1 89 ? -15.292 -10.310 4.895 1.00 97.69 89 ALA A CA 1
ATOM 686 C C . ALA A 1 89 ? -16.029 -9.713 6.098 1.00 97.69 89 ALA A C 1
ATOM 688 O O . ALA A 1 89 ? -16.378 -10.450 7.018 1.00 97.69 89 ALA A O 1
ATOM 689 N N . TYR A 1 90 ? -16.336 -8.411 6.064 1.00 97.69 90 TYR A N 1
ATOM 690 C CA . TYR A 1 90 ? -17.181 -7.779 7.071 1.00 97.69 90 TYR A CA 1
ATOM 691 C C . TYR A 1 90 ? -18.542 -8.482 7.171 1.00 97.69 90 TYR A C 1
ATOM 693 O O . TYR A 1 90 ? -18.912 -8.944 8.249 1.00 97.69 90 TYR A O 1
ATOM 701 N N . PHE A 1 91 ? -19.267 -8.639 6.057 1.00 96.69 91 PHE A N 1
ATOM 702 C CA . PHE A 1 91 ? -20.577 -9.298 6.081 1.00 96.69 91 PHE A CA 1
ATOM 703 C C . PHE A 1 91 ? -20.492 -10.770 6.494 1.00 96.69 91 PHE A C 1
ATOM 705 O O . PHE A 1 91 ? -21.332 -11.229 7.265 1.00 96.69 91 PHE A O 1
ATOM 712 N N . ARG A 1 92 ? -19.451 -11.497 6.072 1.00 97.44 92 ARG A N 1
ATOM 713 C CA . ARG A 1 92 ? -19.221 -12.878 6.523 1.00 97.44 92 ARG A CA 1
ATOM 714 C C . ARG A 1 92 ? -18.986 -12.962 8.031 1.00 97.44 92 ARG A C 1
ATOM 716 O O . ARG A 1 92 ? -19.550 -13.837 8.679 1.00 97.44 92 ARG A O 1
ATOM 723 N N . ALA A 1 93 ? -18.213 -12.042 8.605 1.00 96.19 93 ALA A N 1
ATOM 724 C CA . ALA A 1 93 ? -18.016 -11.977 10.051 1.00 96.19 93 ALA A CA 1
ATOM 725 C C . ALA A 1 93 ? -19.341 -11.705 10.788 1.00 96.19 93 ALA A C 1
ATOM 727 O O . ALA A 1 93 ? -19.618 -12.317 11.820 1.00 96.19 93 ALA A O 1
ATOM 728 N N . ARG A 1 94 ? -20.203 -10.840 10.235 1.00 95.06 94 ARG A N 1
ATOM 729 C CA . ARG A 1 94 ? -21.542 -10.579 10.791 1.00 95.06 94 ARG A CA 1
ATOM 730 C C . ARG A 1 94 ? -22.445 -11.807 10.749 1.00 95.06 94 ARG A C 1
ATOM 732 O O . ARG A 1 94 ? -23.114 -12.086 11.738 1.00 95.06 94 ARG A O 1
ATOM 739 N N . GLU A 1 95 ? -22.439 -12.552 9.647 1.00 96.62 95 GLU A N 1
ATOM 740 C CA . GLU A 1 95 ? -23.178 -13.816 9.526 1.00 96.62 95 GLU A CA 1
ATOM 741 C C . GLU A 1 95 ? -22.702 -14.869 10.540 1.00 96.62 95 GLU A C 1
ATOM 743 O O . GLU A 1 95 ? -23.506 -15.651 11.035 1.00 96.62 95 GLU A O 1
ATOM 748 N N . GLN A 1 96 ? -21.416 -14.851 10.905 1.00 96.06 96 GLN A N 1
ATOM 749 C CA . GLN A 1 96 ? -20.843 -15.712 11.947 1.00 96.06 96 GLN A CA 1
ATOM 750 C C . GLN A 1 96 ? -21.133 -15.231 13.380 1.00 96.06 96 GLN A C 1
ATOM 752 O O . GLN A 1 96 ? -20.646 -15.823 14.340 1.00 96.06 96 GLN A O 1
ATOM 757 N N . GLY A 1 97 ? -21.923 -14.168 13.546 1.00 94.94 97 GLY A N 1
ATOM 758 C CA . GLY A 1 97 ? -22.329 -13.669 14.856 1.00 94.94 97 GLY A CA 1
ATOM 759 C C . GLY A 1 97 ? -21.297 -12.779 15.544 1.00 94.94 97 GLY A C 1
ATOM 760 O O . GLY A 1 97 ? -21.441 -12.521 16.737 1.00 94.94 97 GLY A O 1
ATOM 761 N N . VAL A 1 98 ? -20.279 -12.270 14.834 1.00 94.19 98 VAL A N 1
ATOM 762 C CA . VAL A 1 98 ? -19.354 -11.277 15.404 1.00 94.19 98 VAL A CA 1
ATOM 763 C C . VAL A 1 98 ? -20.140 -10.017 15.769 1.00 94.19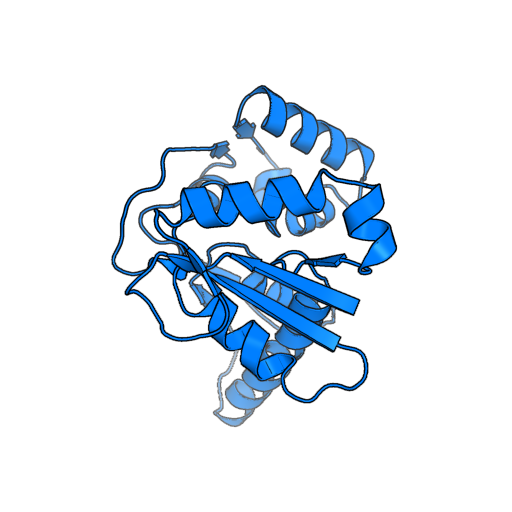 98 VAL A C 1
ATOM 765 O O . VAL A 1 98 ? -20.588 -9.264 14.901 1.00 94.19 98 VAL A O 1
ATOM 768 N N . THR A 1 99 ? -20.311 -9.790 17.070 1.00 87.81 99 THR A N 1
ATOM 769 C CA . THR A 1 99 ? -20.936 -8.594 17.641 1.00 87.81 99 THR A CA 1
ATOM 770 C C . THR A 1 99 ? -19.888 -7.514 17.907 1.00 87.81 99 THR A C 1
ATOM 772 O O . THR A 1 99 ? -18.772 -7.828 18.308 1.00 87.81 99 THR A O 1
ATOM 775 N N . GLY A 1 100 ? -20.247 -6.238 17.739 1.00 85.75 100 GLY A N 1
ATOM 776 C CA . GLY A 1 100 ? -19.312 -5.116 17.890 1.00 85.75 100 GLY A CA 1
ATOM 777 C C . GLY A 1 100 ? -18.530 -4.778 16.616 1.00 85.75 100 GLY A C 1
ATOM 778 O O . GLY A 1 100 ? -18.955 -5.119 15.508 1.00 85.75 100 GLY A O 1
ATOM 779 N N . GLU A 1 101 ? -17.423 -4.052 16.785 1.00 87.62 101 GLU A N 1
ATOM 780 C CA . GLU A 1 101 ? -16.555 -3.625 15.687 1.00 87.62 101 GLU A CA 1
ATOM 781 C C . GLU A 1 101 ? -15.733 -4.791 15.122 1.00 87.62 101 GLU A C 1
ATOM 783 O O . GLU A 1 101 ? -15.122 -5.556 15.866 1.00 87.62 101 GLU A O 1
ATOM 788 N N . VAL A 1 102 ? -15.657 -4.890 13.793 1.00 94.81 102 VAL A N 1
ATOM 789 C CA . VAL A 1 102 ? -14.785 -5.862 13.119 1.00 94.81 102 VAL A CA 1
ATOM 790 C C . VAL A 1 102 ? -13.430 -5.207 12.863 1.00 94.81 102 VAL A C 1
ATOM 792 O O . VAL A 1 102 ? -13.354 -4.210 12.143 1.00 94.81 102 VAL A O 1
ATOM 795 N N . ALA A 1 103 ? -12.368 -5.754 13.453 1.00 95.56 103 ALA A N 1
ATOM 796 C CA . ALA A 1 103 ? -10.995 -5.317 13.215 1.00 95.56 103 ALA A CA 1
ATOM 797 C C . ALA A 1 103 ? -10.313 -6.187 12.150 1.00 95.56 103 ALA A C 1
ATOM 799 O O . ALA A 1 103 ? -10.556 -7.390 12.078 1.00 95.56 103 ALA A O 1
ATOM 800 N N . PHE A 1 104 ? -9.427 -5.584 11.358 1.00 97.88 104 PHE A N 1
ATOM 801 C CA . PHE A 1 104 ? -8.658 -6.278 10.325 1.00 97.88 104 PHE A CA 1
ATOM 802 C C . PHE A 1 104 ? -7.158 -6.100 10.571 1.00 97.88 104 PHE A C 1
ATOM 804 O O . PHE A 1 104 ? -6.633 -5.011 10.322 1.00 97.88 104 PHE A O 1
ATOM 811 N N . PRO A 1 105 ? -6.453 -7.140 11.050 1.00 97.62 105 PRO A N 1
ATOM 812 C CA . PRO A 1 105 ? -5.000 -7.186 11.012 1.00 97.62 105 PRO A CA 1
ATOM 813 C C . PRO A 1 105 ? -4.509 -7.535 9.611 1.00 97.62 105 PRO A C 1
ATOM 815 O O . PRO A 1 105 ? -4.952 -8.514 9.013 1.00 97.62 105 PRO A O 1
ATOM 818 N N . VAL A 1 106 ? -3.595 -6.720 9.085 1.00 98.12 106 VAL A N 1
ATOM 819 C CA . VAL A 1 106 ? -3.121 -6.823 7.703 1.00 98.12 106 VAL A CA 1
ATOM 820 C C . VAL A 1 106 ? -1.592 -6.847 7.694 1.00 98.12 106 VAL A C 1
ATOM 822 O O . VAL A 1 106 ? -0.967 -5.822 7.992 1.00 98.12 106 VAL A O 1
ATOM 825 N N . PRO A 1 107 ? -0.965 -7.980 7.330 1.00 96.88 107 PRO A N 1
ATOM 826 C CA . PRO A 1 107 ? 0.458 -8.033 7.017 1.00 96.88 107 PRO A CA 1
ATOM 827 C C . PRO A 1 107 ? 0.768 -7.060 5.876 1.00 96.88 107 PRO A C 1
ATOM 829 O O . PRO A 1 107 ? 0.297 -7.222 4.751 1.00 96.88 107 PRO A O 1
ATOM 832 N N . THR A 1 108 ? 1.512 -6.000 6.173 1.00 95.56 108 THR A N 1
ATOM 833 C CA . THR A 1 108 ? 1.608 -4.829 5.304 1.00 95.56 108 THR A CA 1
ATOM 834 C C . THR A 1 108 ? 3.049 -4.554 4.896 1.00 95.56 108 THR A C 1
ATOM 836 O O . THR A 1 108 ? 3.905 -4.295 5.732 1.00 95.56 108 THR A O 1
ATOM 839 N N . GLY A 1 109 ? 3.289 -4.543 3.581 1.00 90.62 109 GLY A N 1
ATOM 840 C CA . GLY A 1 109 ? 4.486 -3.957 2.971 1.00 90.62 109 GLY A CA 1
ATOM 841 C C . GLY A 1 109 ? 4.163 -2.609 2.324 1.00 90.62 109 GLY A C 1
ATOM 842 O O . GLY A 1 109 ? 4.230 -1.557 2.948 1.00 90.62 109 GLY A O 1
ATOM 843 N N . ASN A 1 110 ? 3.730 -2.639 1.061 1.00 90.25 110 ASN A N 1
ATOM 844 C CA . ASN A 1 110 ? 3.440 -1.457 0.233 1.00 90.25 110 ASN A CA 1
ATOM 845 C C . A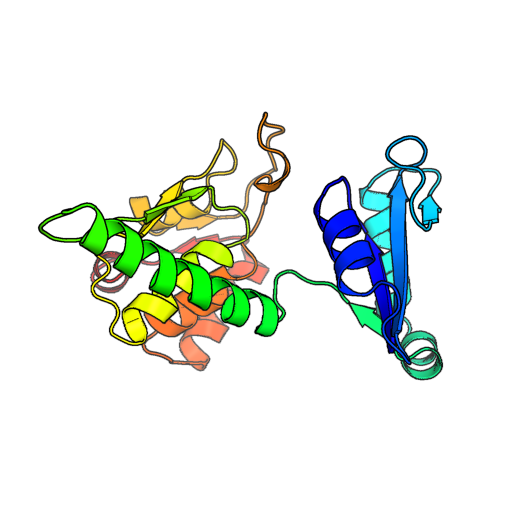SN A 1 110 ? 2.135 -0.689 0.556 1.00 90.25 110 ASN A C 1
ATOM 847 O O . ASN A 1 110 ? 1.714 0.120 -0.267 1.00 90.25 110 ASN A O 1
ATOM 851 N N . PHE A 1 111 ? 1.469 -0.954 1.686 1.00 96.19 111 PHE A N 1
ATOM 852 C CA . PHE A 1 111 ? 0.239 -0.287 2.165 1.00 96.19 111 PHE A CA 1
ATOM 853 C C . PHE A 1 111 ? -1.032 -0.420 1.303 1.00 96.19 111 PHE A C 1
ATOM 855 O O . PHE A 1 111 ? -2.091 0.008 1.734 1.00 96.19 111 PHE A O 1
ATOM 862 N N . GLY A 1 112 ? -0.979 -1.024 0.110 1.00 94.88 112 GLY A N 1
ATOM 863 C CA . GLY A 1 112 ? -2.134 -1.079 -0.804 1.00 94.88 112 GLY A CA 1
ATOM 864 C C . GLY A 1 112 ? -3.338 -1.860 -0.261 1.00 94.88 112 GLY A C 1
ATOM 865 O O . GLY A 1 112 ? -4.467 -1.406 -0.409 1.00 94.88 112 GLY A O 1
ATOM 866 N N . ASP A 1 113 ? -3.082 -2.987 0.411 1.00 96.81 113 ASP A N 1
ATOM 867 C CA . ASP A 1 113 ? -4.117 -3.841 1.010 1.00 96.81 113 ASP A CA 1
ATOM 868 C C . ASP A 1 113 ? -4.872 -3.105 2.127 1.00 96.81 113 ASP A C 1
ATOM 870 O O . ASP A 1 113 ? -6.053 -2.796 1.993 1.00 96.81 113 ASP A O 1
ATOM 874 N N . ILE A 1 114 ? -4.160 -2.686 3.176 1.00 98.31 114 ILE A N 1
ATOM 875 C CA . ILE A 1 114 ? -4.780 -1.970 4.295 1.00 98.31 114 ILE A CA 1
ATOM 876 C C . ILE A 1 114 ? -5.381 -0.618 3.883 1.00 98.31 114 ILE A C 1
ATOM 878 O O . ILE A 1 114 ? -6.393 -0.201 4.448 1.00 98.31 114 ILE A O 1
ATOM 882 N N . LEU A 1 115 ? -4.836 0.038 2.850 1.00 98.25 115 LEU A N 1
ATOM 883 C CA . LEU A 1 115 ? -5.442 1.227 2.251 1.00 98.25 115 LEU A CA 1
ATOM 884 C C . LEU A 1 115 ? -6.801 0.920 1.604 1.00 98.25 115 LEU A C 1
ATOM 886 O O . LEU A 1 115 ? -7.708 1.748 1.663 1.00 98.25 115 LEU A O 1
ATOM 890 N N . ALA A 1 116 ? -6.983 -0.265 1.021 1.00 98.31 116 ALA A N 1
ATOM 891 C CA . ALA A 1 116 ? -8.291 -0.701 0.545 1.00 98.31 116 ALA A CA 1
ATOM 892 C C . ALA A 1 116 ? -9.280 -0.866 1.710 1.00 98.31 116 ALA A C 1
ATOM 894 O O . ALA A 1 116 ? -10.425 -0.429 1.606 1.00 98.31 116 ALA A O 1
ATOM 895 N N . GLY A 1 117 ? -8.825 -1.394 2.851 1.00 98.31 117 GLY A N 1
ATOM 896 C CA . GLY A 1 117 ? -9.611 -1.428 4.089 1.00 98.31 117 GLY A CA 1
ATOM 897 C C . GLY A 1 117 ? -9.988 -0.031 4.586 1.00 98.31 117 GLY A C 1
ATOM 898 O O . GLY A 1 117 ? -11.130 0.208 4.982 1.00 98.31 117 GLY A O 1
ATOM 899 N N . PHE A 1 118 ? -9.061 0.924 4.492 1.00 98.06 118 PHE A N 1
ATOM 900 C CA . PHE A 1 118 ? -9.316 2.331 4.806 1.00 98.06 118 PHE A CA 1
ATOM 901 C C . PHE A 1 118 ? -10.382 2.935 3.887 1.00 98.06 118 PHE A C 1
ATOM 903 O O . PHE A 1 118 ? -11.303 3.597 4.367 1.00 98.06 118 PHE A O 1
ATOM 910 N N . TYR A 1 119 ? -10.321 2.667 2.580 1.00 98.25 119 TYR A N 1
ATOM 911 C CA . TYR A 1 119 ? -11.360 3.114 1.655 1.00 98.25 119 TYR A CA 1
ATOM 912 C C . TYR A 1 119 ? -12.702 2.420 1.897 1.00 98.25 119 TYR A C 1
ATOM 914 O O . TYR A 1 119 ? -13.723 3.098 1.871 1.00 98.25 119 TYR A O 1
ATOM 922 N N . ALA A 1 120 ? -12.729 1.121 2.208 1.00 98.00 120 ALA A N 1
ATOM 923 C CA . ALA A 1 120 ? -13.959 0.429 2.598 1.00 98.00 120 ALA A CA 1
ATOM 924 C C . ALA A 1 120 ? -14.609 1.094 3.825 1.00 98.00 120 ALA A C 1
ATOM 926 O O . ALA A 1 120 ? -15.817 1.335 3.839 1.00 98.00 120 ALA A O 1
ATOM 927 N N . LYS A 1 121 ? -13.798 1.476 4.820 1.00 97.06 121 LYS A N 1
ATOM 928 C CA . LYS A 1 121 ? -14.258 2.237 5.987 1.00 97.06 121 LYS A CA 1
ATOM 929 C C . LYS A 1 121 ? -14.785 3.623 5.598 1.00 97.06 121 LYS A C 1
ATOM 931 O O . LYS A 1 121 ? -15.880 3.986 6.019 1.00 97.06 121 LYS A O 1
ATOM 936 N N . LYS A 1 122 ? -14.069 4.377 4.750 1.00 95.50 122 LYS A N 1
ATOM 937 C CA . LYS A 1 122 ? -14.538 5.677 4.219 1.00 95.50 122 LYS A CA 1
ATOM 938 C C . LYS A 1 122 ? -15.843 5.560 3.416 1.00 95.50 122 LYS A C 1
ATOM 940 O O . LYS A 1 122 ? -16.642 6.487 3.439 1.00 95.50 122 LYS A O 1
ATOM 945 N N . LEU A 1 123 ? -16.072 4.434 2.738 1.00 96.50 123 LEU A N 1
ATOM 946 C CA . LEU A 1 123 ? -17.313 4.138 2.009 1.00 96.50 123 LEU A CA 1
ATOM 947 C C . LEU A 1 123 ? -18.491 3.773 2.932 1.00 96.50 123 LEU A C 1
ATOM 949 O O . LEU A 1 123 ? -19.601 3.579 2.444 1.00 96.50 123 LEU A O 1
ATOM 953 N N . GLY A 1 124 ? -18.273 3.691 4.248 1.00 95.81 124 GLY A N 1
ATOM 954 C CA . GLY A 1 124 ? -19.321 3.476 5.245 1.00 95.81 124 GLY A CA 1
ATOM 955 C C . GLY A 1 124 ? -19.418 2.049 5.780 1.00 95.81 124 GLY A C 1
ATOM 956 O O . GLY A 1 124 ? -20.333 1.764 6.552 1.00 95.81 124 GLY A O 1
ATOM 957 N N . VAL A 1 125 ? -18.498 1.143 5.422 1.00 95.94 125 VAL A N 1
ATOM 958 C CA . VAL A 1 125 ? -18.463 -0.180 6.064 1.00 95.94 125 VAL A CA 1
ATOM 959 C C . VAL A 1 125 ? -18.069 -0.002 7.540 1.00 95.94 125 VAL A C 1
ATOM 961 O O . VAL A 1 125 ? -17.039 0.631 7.790 1.00 95.94 125 VAL A O 1
ATOM 964 N N . PRO A 1 126 ? -18.825 -0.550 8.521 1.00 95.00 126 PRO A N 1
ATOM 965 C CA . PRO A 1 126 ? -18.552 -0.399 9.960 1.00 95.00 126 PRO A CA 1
ATOM 966 C C . PRO A 1 126 ? -17.318 -1.180 10.448 1.00 95.00 126 PRO A C 1
ATOM 968 O O . PRO A 1 126 ? -17.397 -2.092 11.275 1.00 95.00 126 PRO A O 1
ATOM 971 N N . ILE A 1 127 ? -16.157 -0.831 9.906 1.00 95.62 127 ILE A N 1
ATOM 972 C CA . ILE A 1 127 ? -14.858 -1.392 10.257 1.00 95.62 127 ILE A CA 1
ATOM 973 C C . ILE A 1 127 ? -14.318 -0.654 11.484 1.00 95.62 127 ILE A C 1
ATOM 975 O O . ILE A 1 127 ? -14.240 0.577 11.495 1.00 95.62 127 ILE A O 1
ATOM 979 N N . GLY A 1 128 ? -13.898 -1.419 12.491 1.00 94.88 128 GLY A N 1
ATOM 980 C CA . GLY A 1 128 ? -13.206 -0.913 13.673 1.00 94.88 128 GLY A CA 1
ATOM 981 C C . GLY A 1 128 ? -11.766 -0.525 13.360 1.00 94.88 128 GLY A C 1
ATOM 982 O O . GLY A 1 128 ? -11.497 0.367 12.546 1.00 94.88 128 GLY A O 1
ATOM 983 N N . LYS A 1 129 ? -10.815 -1.203 14.008 1.00 95.31 129 LYS A N 1
ATOM 984 C CA . LYS A 1 129 ? -9.380 -0.974 13.799 1.00 95.31 129 LYS A CA 1
ATOM 985 C C . LYS A 1 129 ? -8.871 -1.663 12.533 1.00 95.31 129 LYS A C 1
ATOM 987 O O . LYS A 1 129 ? -9.084 -2.857 12.332 1.00 95.31 129 LYS A O 1
ATOM 992 N N . LEU A 1 130 ? -8.135 -0.910 11.725 1.00 97.88 130 LEU A N 1
ATOM 993 C CA . LEU A 1 130 ? -7.243 -1.441 10.698 1.00 97.88 130 LEU A CA 1
ATOM 994 C C . LEU A 1 130 ? -5.853 -1.518 11.325 1.00 97.88 130 LEU A C 1
ATOM 996 O O . LEU A 1 130 ? -5.312 -0.495 11.732 1.00 97.88 130 LEU A O 1
ATOM 1000 N N . ILE A 1 131 ? -5.316 -2.725 11.475 1.00 97.94 131 ILE A N 1
ATOM 1001 C CA . ILE A 1 131 ? -4.072 -2.957 12.210 1.00 97.94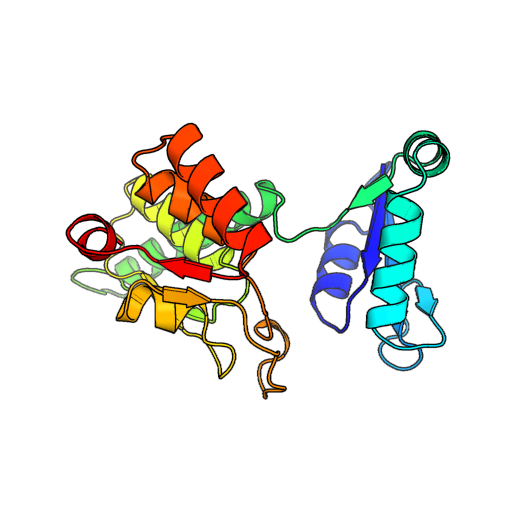 131 ILE A CA 1
ATOM 1002 C C . ILE A 1 131 ? -2.976 -3.262 11.193 1.00 97.94 131 ILE A C 1
ATOM 1004 O O . ILE A 1 131 ? -3.007 -4.293 10.519 1.00 97.94 131 ILE A O 1
ATOM 1008 N N . VAL A 1 132 ? -2.012 -2.351 11.083 1.00 98.00 132 VAL A N 1
ATOM 1009 C CA . VAL A 1 132 ? -0.826 -2.514 10.239 1.00 98.00 132 VAL A CA 1
ATOM 1010 C C . VAL A 1 132 ? 0.138 -3.461 10.949 1.00 98.00 132 VAL A C 1
ATOM 1012 O O . VAL A 1 132 ? 0.686 -3.111 11.988 1.00 98.00 132 VAL A O 1
ATOM 1015 N N . ALA A 1 133 ? 0.346 -4.656 10.400 1.00 97.38 133 ALA A N 1
ATOM 1016 C CA . ALA A 1 133 ? 1.339 -5.601 10.904 1.00 97.38 133 ALA A CA 1
ATOM 1017 C C . ALA A 1 133 ? 2.561 -5.607 9.976 1.00 97.38 133 ALA A C 1
ATOM 1019 O O . ALA A 1 133 ? 2.451 -6.004 8.815 1.00 97.38 133 ALA A O 1
ATOM 1020 N N . THR A 1 134 ? 3.720 -5.163 10.462 1.00 96.06 134 THR A N 1
ATOM 1021 C CA . THR A 1 134 ? 4.991 -5.199 9.719 1.00 96.06 134 THR A CA 1
ATOM 1022 C C . THR A 1 134 ? 5.897 -6.319 10.223 1.00 96.06 134 THR A C 1
ATOM 1024 O O . THR A 1 134 ? 5.686 -6.869 11.301 1.00 96.06 134 THR A O 1
ATOM 1027 N N . ASN A 1 135 ? 6.911 -6.664 9.430 1.00 94.62 135 ASN A N 1
ATOM 1028 C CA . ASN A 1 135 ? 8.043 -7.463 9.895 1.00 94.62 135 ASN A CA 1
ATOM 1029 C C . ASN A 1 135 ? 9.148 -6.519 10.415 1.00 94.62 135 ASN A C 1
ATOM 1031 O O . ASN A 1 135 ? 8.870 -5.362 10.727 1.00 94.62 135 ASN A O 1
ATOM 1035 N N . GLU A 1 136 ? 10.394 -6.987 10.471 1.00 95.00 136 GLU A N 1
ATOM 1036 C CA . GLU A 1 136 ? 11.573 -6.208 10.870 1.00 95.00 136 GLU A CA 1
ATOM 1037 C C . GLU A 1 136 ? 11.821 -4.962 9.990 1.00 95.00 136 GLU A C 1
ATOM 1039 O O . GLU A 1 136 ? 12.580 -4.078 10.373 1.00 95.00 136 GLU A O 1
ATOM 1044 N N . ASN A 1 137 ? 11.175 -4.864 8.822 1.00 92.38 137 ASN A N 1
ATOM 1045 C CA . ASN A 1 137 ? 11.109 -3.662 7.991 1.00 92.38 137 ASN A CA 1
ATOM 1046 C C . ASN A 1 137 ? 9.888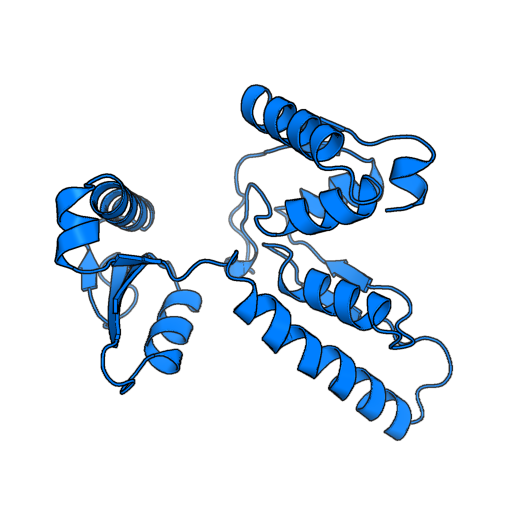 -2.818 8.407 1.00 92.38 137 ASN A C 1
ATOM 1048 O O . ASN A 1 137 ? 8.837 -2.793 7.767 1.00 92.38 137 ASN A O 1
ATOM 1052 N N . ASP A 1 138 ? 10.045 -2.124 9.524 1.00 95.19 138 ASP A N 1
ATOM 1053 C CA . ASP A 1 138 ? 9.008 -1.548 10.386 1.00 95.19 138 ASP A CA 1
ATOM 1054 C C . ASP A 1 138 ? 8.767 -0.039 10.157 1.00 95.19 138 ASP A C 1
ATOM 1056 O O . ASP A 1 138 ? 8.363 0.688 11.063 1.00 95.19 138 ASP A O 1
ATOM 1060 N N . ILE A 1 139 ? 9.005 0.483 8.945 1.00 95.81 139 ILE A N 1
ATOM 1061 C CA . ILE A 1 139 ? 8.837 1.926 8.657 1.00 95.81 139 ILE A CA 1
ATOM 1062 C C . ILE A 1 139 ? 7.427 2.450 8.976 1.00 95.81 139 ILE A C 1
ATOM 1064 O O . ILE A 1 139 ? 7.278 3.583 9.434 1.00 95.81 139 ILE A O 1
ATOM 1068 N N . LEU A 1 140 ? 6.400 1.624 8.759 1.00 97.31 140 LEU A N 1
ATOM 1069 C CA . LEU A 1 140 ? 5.015 1.979 9.064 1.00 97.31 140 LEU A CA 1
ATOM 1070 C C . LEU A 1 140 ? 4.732 1.918 10.567 1.00 97.31 140 LEU A C 1
ATOM 1072 O O . LEU A 1 140 ? 4.079 2.819 11.079 1.00 97.31 140 LEU A O 1
ATOM 1076 N N . ASP A 1 141 ? 5.250 0.912 11.275 1.00 96.94 141 ASP A N 1
ATOM 1077 C CA . ASP A 1 141 ? 5.113 0.827 12.733 1.00 96.94 141 ASP A CA 1
ATOM 1078 C C . ASP A 1 141 ? 5.721 2.061 13.411 1.00 96.94 141 ASP A C 1
ATOM 1080 O O . ASP A 1 141 ? 5.050 2.730 14.193 1.00 96.94 141 ASP A O 1
ATOM 1084 N N . ARG A 1 142 ? 6.937 2.467 13.016 1.00 96.94 142 ARG A N 1
ATOM 1085 C CA . ARG A 1 142 ? 7.558 3.702 13.527 1.00 96.94 142 ARG A CA 1
ATOM 1086 C C . ARG A 1 142 ? 6.711 4.944 13.274 1.00 96.94 142 ARG A C 1
ATOM 1088 O O . ARG A 1 142 ? 6.657 5.822 14.143 1.00 96.94 142 ARG A O 1
ATOM 1095 N N . PHE A 1 143 ? 6.053 5.022 12.118 1.00 97.88 143 PHE A N 1
ATOM 1096 C CA . PHE A 1 143 ? 5.148 6.123 11.816 1.00 97.88 143 PHE A CA 1
ATOM 1097 C C . PHE A 1 143 ? 3.923 6.108 12.733 1.00 97.88 143 PHE A C 1
ATOM 1099 O O . PHE A 1 143 ? 3.659 7.114 13.378 1.00 97.88 143 PHE A O 1
ATOM 1106 N N . PHE A 1 144 ? 3.199 4.994 12.847 1.00 96.94 144 PHE A N 1
ATOM 1107 C CA . PHE A 1 144 ? 1.991 4.951 13.680 1.00 96.94 144 PHE A CA 1
ATOM 1108 C C . PHE A 1 144 ? 2.302 5.048 15.182 1.00 96.94 144 PHE A C 1
ATOM 1110 O O . PHE A 1 144 ? 1.499 5.585 15.940 1.00 96.94 144 PHE A O 1
ATOM 1117 N N . SER A 1 145 ? 3.484 4.602 15.611 1.00 96.50 145 SER A N 1
ATOM 1118 C CA . SER A 1 145 ? 3.913 4.644 17.013 1.00 96.50 145 SER A CA 1
ATOM 1119 C C . SER A 1 145 ? 4.503 5.994 17.436 1.00 96.50 145 SER A C 1
ATOM 1121 O O . SER A 1 145 ? 4.371 6.388 18.592 1.00 96.50 145 SER A O 1
ATOM 1123 N N . SER A 1 146 ? 5.193 6.705 16.537 1.00 96.81 146 SER A N 1
ATOM 1124 C CA . SER A 1 146 ? 5.965 7.911 16.900 1.00 96.81 146 SER A CA 1
ATOM 1125 C C . SER A 1 146 ? 5.872 9.073 15.911 1.00 96.81 146 SER A C 1
ATOM 1127 O O . SER A 1 146 ? 6.473 10.122 16.137 1.00 96.81 146 SER A O 1
ATOM 1129 N N . GLY A 1 147 ? 5.167 8.886 14.798 1.00 97.12 147 GLY A N 1
ATOM 1130 C CA . GLY A 1 147 ? 5.055 9.852 13.710 1.00 97.12 147 GLY A CA 1
ATOM 1131 C C . GLY A 1 147 ? 6.249 9.902 12.763 1.00 97.12 147 GLY A C 1
ATOM 1132 O O . GLY A 1 147 ? 6.233 10.674 11.805 1.00 97.12 147 GLY A O 1
ATOM 1133 N N . LYS A 1 148 ? 7.284 9.090 13.003 1.00 97.31 148 LYS A N 1
ATOM 1134 C CA . LYS A 1 148 ? 8.519 9.078 12.212 1.00 97.31 148 LYS A CA 1
ATOM 1135 C C . LYS A 1 148 ? 8.440 8.071 11.070 1.00 97.31 148 LYS A C 1
ATOM 1137 O O . LYS A 1 148 ? 8.488 6.864 11.290 1.00 97.31 148 LYS A O 1
ATOM 1142 N N . TYR A 1 149 ? 8.415 8.573 9.844 1.00 97.50 149 TYR A N 1
ATOM 1143 C CA . TYR A 1 149 ? 8.531 7.800 8.614 1.00 97.50 149 TYR A CA 1
ATOM 1144 C C . TYR A 1 149 ? 9.928 8.013 8.016 1.00 97.50 149 TYR A C 1
ATOM 1146 O O . TYR A 1 149 ? 10.187 8.998 7.329 1.00 97.50 149 TYR A O 1
ATOM 1154 N N . GLN A 1 150 ? 10.852 7.106 8.337 1.00 95.88 150 GLN A N 1
ATOM 1155 C CA . GLN A 1 150 ? 12.277 7.207 7.996 1.00 95.88 150 GLN A CA 1
ATOM 1156 C C . GLN A 1 150 ? 12.739 5.961 7.243 1.00 95.88 150 GLN A C 1
ATOM 1158 O O . GLN A 1 150 ? 12.521 4.833 7.710 1.00 95.88 150 GLN A O 1
ATOM 1163 N N . ARG A 1 151 ? 13.420 6.181 6.114 1.00 92.12 151 ARG A N 1
ATOM 1164 C CA . ARG A 1 151 ? 14.060 5.134 5.313 1.00 92.12 151 ARG A CA 1
ATOM 1165 C C . ARG A 1 151 ? 15.198 4.482 6.106 1.00 92.12 151 ARG A C 1
ATOM 1167 O O . ARG A 1 151 ? 15.992 5.164 6.744 1.00 92.12 151 ARG A O 1
ATOM 1174 N N . ARG A 1 152 ? 15.271 3.154 6.058 1.00 91.19 152 ARG A N 1
ATOM 1175 C CA . ARG A 1 152 ? 16.369 2.345 6.604 1.00 91.19 152 ARG A CA 1
ATOM 1176 C C . ARG A 1 152 ? 16.723 1.247 5.610 1.00 91.19 152 ARG A C 1
ATOM 1178 O O . ARG A 1 152 ? 15.936 0.979 4.700 1.00 91.19 152 ARG A O 1
ATOM 1185 N N . ASP A 1 153 ? 17.877 0.626 5.810 1.00 88.44 153 ASP A N 1
ATOM 1186 C CA . ASP A 1 153 ? 18.298 -0.527 5.019 1.00 88.44 153 ASP A CA 1
ATOM 1187 C C . ASP A 1 153 ? 17.356 -1.715 5.242 1.00 88.44 153 ASP A C 1
ATOM 1189 O O . ASP A 1 153 ? 16.938 -1.988 6.373 1.00 88.44 153 ASP A O 1
ATOM 1193 N N . ILE A 1 154 ? 17.030 -2.423 4.156 1.00 84.75 154 ILE A N 1
ATOM 1194 C CA . ILE A 1 154 ? 16.168 -3.607 4.209 1.00 84.75 154 ILE A CA 1
ATOM 1195 C C . ILE A 1 154 ? 16.856 -4.715 4.999 1.00 84.75 154 ILE A C 1
ATOM 1197 O O . ILE A 1 154 ? 18.001 -5.078 4.738 1.00 84.75 154 ILE A O 1
ATOM 1201 N N . GLN A 1 155 ? 16.101 -5.303 5.919 1.00 86.75 155 GLN A N 1
ATOM 1202 C CA . GLN A 1 155 ? 16.455 -6.546 6.584 1.00 86.75 155 GLN A CA 1
ATOM 1203 C C . GLN A 1 155 ? 15.843 -7.721 5.821 1.00 86.75 155 GLN A C 1
ATOM 1205 O O . GLN A 1 155 ? 14.672 -7.684 5.427 1.00 86.75 155 GLN A O 1
ATOM 1210 N N . HIS A 1 156 ? 16.624 -8.784 5.626 1.00 88.62 156 HIS A N 1
ATOM 1211 C CA . HIS A 1 156 ? 16.107 -10.042 5.096 1.00 88.62 156 HIS A CA 1
ATOM 1212 C C . HIS A 1 156 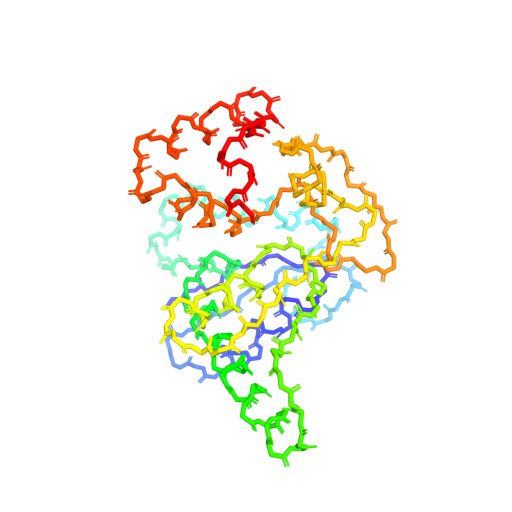? 15.328 -10.783 6.182 1.00 88.62 156 HIS A C 1
ATOM 1214 O O . HIS A 1 156 ? 15.848 -11.037 7.265 1.00 88.62 156 HIS A O 1
ATOM 1220 N N . THR A 1 157 ? 14.084 -11.143 5.879 1.00 89.12 157 THR A N 1
ATOM 1221 C CA . THR A 1 157 ? 13.151 -11.751 6.837 1.00 89.12 157 THR A CA 1
ATOM 1222 C C . THR A 1 157 ? 12.476 -12.978 6.224 1.00 89.12 157 THR A C 1
ATOM 1224 O O . THR A 1 157 ? 12.556 -13.217 5.016 1.00 89.12 157 THR A O 1
ATOM 1227 N N . PHE A 1 158 ? 11.740 -13.737 7.042 1.00 90.75 158 PHE A N 1
ATOM 1228 C CA . PHE A 1 158 ? 10.911 -14.856 6.574 1.00 90.75 158 PHE A CA 1
ATOM 1229 C C . PHE A 1 158 ? 9.679 -14.422 5.759 1.00 90.75 158 PHE A C 1
ATOM 1231 O O . PHE A 1 158 ? 9.000 -15.263 5.176 1.00 90.75 158 PHE A O 1
ATOM 1238 N N . SER A 1 159 ? 9.385 -13.120 5.699 1.00 86.75 159 SER A N 1
ATOM 1239 C CA . SER A 1 159 ? 8.273 -12.539 4.938 1.00 86.75 159 SER A CA 1
ATOM 1240 C C . SER A 1 159 ? 8.801 -11.578 3.858 1.00 86.75 159 SER A C 1
ATOM 1242 O O . SER A 1 159 ? 8.587 -10.364 3.937 1.00 86.75 159 SER A O 1
ATOM 1244 N N . PRO A 1 160 ? 9.484 -12.092 2.812 1.00 80.12 160 PRO A N 1
ATOM 1245 C CA . PRO A 1 160 ? 10.191 -11.268 1.826 1.00 80.12 160 PRO A CA 1
ATOM 1246 C C . PRO A 1 160 ? 9.266 -10.322 1.047 1.00 80.12 160 PRO A C 1
ATOM 1248 O O . PRO A 1 160 ? 9.683 -9.232 0.667 1.00 80.12 160 PRO A O 1
ATOM 1251 N N . SER A 1 161 ? 7.989 -10.677 0.875 1.00 81.56 161 SER A N 1
ATOM 1252 C CA . SER A 1 161 ? 6.978 -9.828 0.223 1.00 81.56 161 SER A CA 1
ATOM 1253 C C . SER A 1 161 ? 6.679 -8.524 0.979 1.00 81.56 161 SER A C 1
ATOM 1255 O O . SER A 1 161 ? 6.083 -7.607 0.413 1.00 81.56 161 SER A O 1
ATOM 1257 N N . MET A 1 162 ? 7.089 -8.428 2.248 1.00 86.12 162 MET A N 1
ATOM 1258 C CA . MET A 1 162 ? 6.972 -7.235 3.092 1.00 86.12 162 MET A CA 1
ATOM 1259 C C . MET A 1 162 ? 8.310 -6.493 3.261 1.00 86.12 162 MET A C 1
ATOM 1261 O O . MET A 1 162 ? 8.338 -5.459 3.919 1.00 86.12 162 MET A O 1
ATOM 1265 N N . GLY A 1 163 ? 9.410 -6.987 2.678 1.00 80.19 163 GLY A N 1
ATOM 1266 C CA . GLY A 1 163 ? 10.736 -6.366 2.763 1.00 80.19 163 GLY A CA 1
ATOM 1267 C C . GLY A 1 163 ? 10.831 -5.080 1.942 1.00 80.19 163 GLY A C 1
ATOM 1268 O O . GLY A 1 163 ? 11.246 -5.108 0.786 1.00 80.19 163 GLY A O 1
ATOM 1269 N N . ILE A 1 164 ? 10.406 -3.957 2.521 1.00 77.56 164 ILE A N 1
ATOM 1270 C CA . ILE A 1 164 ? 10.304 -2.656 1.846 1.00 77.56 164 ILE A CA 1
ATOM 1271 C C . ILE A 1 164 ? 11.065 -1.560 2.603 1.00 77.56 164 ILE A C 1
ATOM 1273 O O . ILE A 1 164 ? 10.931 -1.432 3.815 1.00 77.56 164 ILE A O 1
ATOM 1277 N N . CYS A 1 165 ? 11.801 -0.709 1.875 1.00 79.06 165 CYS A N 1
ATOM 1278 C CA . CYS A 1 165 ? 12.390 0.522 2.431 1.00 79.06 165 CYS A CA 1
ATOM 1279 C C . CYS A 1 165 ? 11.354 1.641 2.598 1.00 79.06 165 CYS A C 1
ATOM 1281 O O . CYS A 1 165 ? 11.453 2.466 3.500 1.00 79.06 165 CYS A O 1
ATOM 1283 N N . VAL A 1 166 ? 10.416 1.725 1.651 1.00 85.69 166 VAL A N 1
ATOM 1284 C CA . VAL A 1 166 ? 9.415 2.789 1.530 1.00 85.69 166 VAL A CA 1
ATOM 1285 C C . VAL A 1 166 ? 8.119 2.153 1.054 1.00 85.69 166 VAL A C 1
ATOM 1287 O O . VAL A 1 166 ? 8.114 1.335 0.134 1.00 85.69 166 VAL A O 1
ATOM 1290 N N . SER A 1 167 ? 7.010 2.527 1.677 1.00 88.50 167 SER A N 1
ATOM 1291 C CA . SER A 1 167 ? 5.705 1.970 1.372 1.00 88.50 167 SER A CA 1
ATOM 1292 C C . SER A 1 167 ? 4.985 2.780 0.291 1.00 88.50 167 SER A C 1
ATOM 1294 O O . SER A 1 167 ? 4.494 3.880 0.533 1.00 88.50 167 SER A O 1
ATOM 1296 N N . SER A 1 168 ? 4.923 2.236 -0.928 1.00 86.25 168 SER A N 1
ATOM 1297 C CA . SER A 1 168 ? 4.507 2.996 -2.123 1.00 86.25 168 SER A CA 1
ATOM 1298 C C . SER A 1 168 ? 3.076 3.550 -2.105 1.00 86.25 168 SER A C 1
ATOM 1300 O O . SER A 1 168 ? 2.827 4.574 -2.732 1.00 86.25 168 SER A O 1
ATOM 1302 N N . ASN A 1 169 ? 2.122 2.921 -1.408 1.00 93.31 169 ASN A N 1
ATOM 1303 C CA . ASN A 1 169 ? 0.752 3.449 -1.313 1.00 93.31 169 ASN A CA 1
ATOM 1304 C C . ASN A 1 169 ? 0.520 4.334 -0.086 1.00 93.31 169 ASN A C 1
ATOM 1306 O O . ASN A 1 169 ? -0.569 4.889 0.054 1.00 93.31 169 ASN A O 1
ATOM 1310 N N . PHE A 1 170 ? 1.514 4.485 0.790 1.00 96.50 170 PHE A N 1
ATOM 1311 C CA . PHE A 1 170 ? 1.363 5.260 2.017 1.00 96.50 170 PHE A CA 1
ATOM 1312 C C . PHE A 1 170 ? 1.146 6.756 1.742 1.00 96.50 170 PHE A C 1
ATOM 1314 O O . PHE A 1 170 ? 0.392 7.410 2.454 1.00 96.50 170 PHE A O 1
ATOM 1321 N N . GLU A 1 171 ? 1.673 7.274 0.630 1.00 95.19 171 GLU A N 1
ATOM 1322 C CA . GLU A 1 171 ? 1.407 8.639 0.155 1.00 95.19 171 GLU A CA 1
ATOM 1323 C C . GLU A 1 171 ? -0.099 8.941 0.005 1.00 95.19 171 GLU A C 1
ATOM 1325 O O . GLU A 1 171 ? -0.555 10.034 0.333 1.00 95.19 171 GLU A O 1
ATOM 1330 N N . ARG A 1 172 ? -0.915 7.960 -0.407 1.00 96.44 172 ARG A N 1
ATOM 1331 C CA . ARG A 1 172 ? -2.377 8.134 -0.509 1.00 96.44 172 ARG A CA 1
ATOM 1332 C C . ARG A 1 172 ? -3.050 8.268 0.850 1.00 96.44 172 ARG A C 1
ATOM 1334 O O . ARG A 1 172 ? -4.065 8.952 0.965 1.00 96.44 172 ARG A O 1
ATOM 1341 N N . TYR A 1 173 ? -2.499 7.609 1.865 1.00 97.12 173 TYR A N 1
ATOM 1342 C CA . TYR A 1 173 ? -2.949 7.788 3.237 1.00 97.12 173 TYR A CA 1
ATOM 1343 C C . TYR A 1 173 ? -2.541 9.160 3.765 1.00 97.12 173 TYR A C 1
ATOM 1345 O O . TYR A 1 173 ? -3.379 9.869 4.310 1.00 97.12 173 TYR A O 1
ATOM 1353 N N . LEU A 1 174 ? -1.297 9.577 3.509 1.00 97.38 174 LEU A N 1
ATOM 1354 C CA . LEU A 1 174 ? -0.816 10.917 3.848 1.00 97.38 174 LEU A CA 1
ATOM 1355 C C . LEU A 1 174 ? -1.661 12.016 3.194 1.00 97.38 174 LEU A C 1
ATOM 1357 O O . LEU A 1 174 ? -1.926 13.023 3.837 1.00 97.38 174 LEU A O 1
ATOM 1361 N N . PHE A 1 175 ? -2.155 11.811 1.969 1.00 97.19 175 PHE A N 1
ATOM 1362 C CA . PHE A 1 175 ? -3.112 12.724 1.337 1.00 97.19 175 PHE A CA 1
ATOM 1363 C C . PHE A 1 175 ? -4.413 12.856 2.137 1.00 97.19 175 PHE A C 1
ATOM 1365 O O . PHE A 1 175 ? -4.907 13.956 2.361 1.00 97.19 175 PHE A O 1
ATOM 1372 N N . ALA A 1 176 ? -4.985 11.738 2.588 1.00 96.19 176 ALA A N 1
ATOM 1373 C CA . ALA A 1 176 ? -6.180 11.787 3.425 1.00 96.19 176 ALA A CA 1
ATOM 1374 C C . ALA A 1 176 ? -5.880 12.445 4.782 1.00 96.19 176 ALA A C 1
ATOM 1376 O O . ALA A 1 176 ? -6.686 13.231 5.277 1.00 96.19 176 ALA A O 1
ATOM 1377 N N . LEU A 1 177 ? -4.708 12.159 5.354 1.00 95.88 177 LEU A N 1
ATOM 1378 C CA . LEU A 1 177 ? -4.257 12.715 6.624 1.00 95.88 177 LEU A CA 1
ATOM 1379 C C . LEU A 1 177 ? -4.010 14.227 6.537 1.00 95.88 177 LEU A C 1
ATOM 1381 O O . LEU A 1 177 ? -4.345 14.949 7.471 1.00 95.88 177 LEU A O 1
ATOM 1385 N N . SER A 1 178 ? -3.515 14.729 5.401 1.00 95.50 178 SER A N 1
ATOM 1386 C CA . SER A 1 178 ? -3.325 16.163 5.142 1.00 95.50 178 SER A CA 1
ATOM 1387 C C . SER A 1 178 ? -4.635 16.939 4.955 1.00 95.50 178 SER A C 1
ATOM 1389 O O . SER A 1 178 ? -4.598 18.123 4.620 1.00 95.50 178 SER A O 1
ATOM 1391 N N . GLY A 1 179 ? -5.791 16.294 5.144 1.00 94.81 179 GLY A N 1
ATOM 1392 C CA . GLY A 1 179 ? -7.094 16.886 4.858 1.00 94.81 179 GLY A CA 1
ATOM 1393 C C . GLY A 1 179 ? -7.331 17.062 3.361 1.00 94.81 179 GLY A C 1
ATOM 1394 O O . GLY A 1 179 ? -7.977 18.023 2.961 1.00 94.81 179 GLY A O 1
ATOM 1395 N N . GLU A 1 180 ? -6.773 16.168 2.537 1.00 94.38 180 GLU A N 1
ATOM 1396 C CA . GLU A 1 180 ? -6.868 16.207 1.071 1.00 94.38 180 GLU A CA 1
ATOM 1397 C C . GLU A 1 180 ? -6.178 17.454 0.465 1.00 94.38 180 GLU A C 1
ATOM 1399 O O . GLU A 1 180 ? -6.440 17.875 -0.664 1.00 94.38 180 GLU A O 1
ATOM 1404 N N . GLY A 1 181 ? -5.227 18.028 1.215 1.00 94.94 181 GLY A N 1
ATOM 1405 C CA . GLY A 1 181 ? -4.394 19.157 0.809 1.00 94.94 181 GLY A CA 1
ATOM 1406 C C . GLY A 1 181 ? -3.180 18.709 -0.004 1.00 94.94 181 GLY A C 1
ATOM 1407 O O . GLY A 1 181 ? -2.211 18.177 0.546 1.00 94.94 181 GLY A O 1
ATOM 1408 N N . HIS A 1 182 ? -3.212 18.954 -1.316 1.00 94.88 182 HIS A N 1
ATOM 1409 C CA . HIS A 1 182 ? -2.149 18.548 -2.242 1.00 94.88 182 HIS A CA 1
ATOM 1410 C C . HIS A 1 182 ? -0.819 19.286 -2.018 1.00 94.88 182 HIS A C 1
ATOM 1412 O O . HIS A 1 182 ? 0.234 18.668 -2.154 1.00 94.88 182 HIS A O 1
ATOM 1418 N N . ASP A 1 183 ? -0.842 20.568 -1.640 1.00 97.19 183 ASP A N 1
ATOM 1419 C CA . ASP A 1 183 ? 0.383 21.336 -1.367 1.00 97.19 183 ASP A CA 1
ATOM 1420 C C . ASP A 1 183 ? 1.108 20.837 -0.114 1.00 97.19 183 ASP A C 1
ATOM 1422 O O . ASP A 1 183 ? 2.331 20.696 -0.113 1.00 97.19 183 ASP A O 1
ATOM 1426 N N . VAL A 1 184 ? 0.348 20.492 0.929 1.00 96.38 184 VAL A N 1
ATOM 1427 C CA . VAL A 1 184 ? 0.883 19.916 2.171 1.00 96.38 184 VAL A CA 1
ATOM 1428 C C . VAL A 1 184 ? 1.539 18.568 1.887 1.00 96.38 184 VAL A C 1
ATOM 1430 O O . VAL A 1 184 ? 2.693 18.353 2.256 1.00 96.38 184 VAL A O 1
ATOM 1433 N N . LEU A 1 185 ? 0.833 17.686 1.168 1.00 97.12 185 LEU A N 1
ATOM 1434 C CA . LEU A 1 185 ? 1.376 16.393 0.759 1.00 97.12 185 LEU A CA 1
ATOM 1435 C C . LEU A 1 185 ? 2.647 16.566 -0.076 1.00 97.12 185 LEU A C 1
ATOM 1437 O O . LEU A 1 185 ? 3.652 15.916 0.196 1.00 97.12 185 LEU A O 1
ATOM 1441 N N . ARG A 1 186 ? 2.620 17.460 -1.072 1.00 97.00 186 ARG A N 1
ATOM 1442 C CA . ARG A 1 186 ? 3.781 17.735 -1.922 1.00 97.00 186 ARG A CA 1
ATOM 1443 C C . ARG A 1 186 ? 4.979 18.174 -1.085 1.00 97.00 186 ARG A C 1
ATOM 1445 O O . ARG A 1 186 ? 6.069 17.659 -1.310 1.00 97.00 186 ARG A O 1
ATOM 1452 N N . GLY A 1 187 ? 4.782 19.070 -0.117 1.00 97.44 187 GLY A N 1
ATOM 1453 C CA . GLY A 1 187 ? 5.839 19.511 0.793 1.00 97.44 187 GLY A CA 1
ATOM 1454 C C . GLY A 1 187 ? 6.433 18.360 1.609 1.00 97.44 187 GLY A C 1
ATOM 1455 O O . GLY A 1 187 ? 7.653 18.216 1.668 1.00 97.44 187 GLY A O 1
ATOM 1456 N N . TRP A 1 188 ? 5.589 17.490 2.175 1.00 97.44 188 TRP A N 1
ATOM 1457 C CA . TRP A 1 188 ? 6.045 16.298 2.900 1.00 97.44 188 TRP A CA 1
ATOM 1458 C C . TRP A 1 188 ? 6.841 15.340 2.019 1.00 97.44 188 TRP A C 1
ATOM 1460 O O . TRP A 1 188 ? 7.915 14.897 2.421 1.00 97.44 188 TRP A O 1
ATOM 1470 N N . MET A 1 189 ? 6.345 15.044 0.818 1.00 95.94 189 MET A N 1
ATOM 1471 C CA . MET A 1 189 ? 7.003 14.105 -0.090 1.00 95.94 189 MET A CA 1
ATOM 1472 C C . MET A 1 189 ? 8.309 14.672 -0.655 1.00 95.94 189 MET A C 1
ATOM 1474 O O . MET A 1 189 ? 9.283 13.935 -0.775 1.00 95.94 189 MET A O 1
ATOM 1478 N N . GLN A 1 190 ? 8.375 15.977 -0.940 1.00 96.44 190 GLN A N 1
ATOM 1479 C CA . GLN A 1 190 ? 9.620 16.640 -1.344 1.00 96.44 190 GLN A CA 1
ATOM 1480 C C . GLN A 1 190 ? 10.665 16.619 -0.227 1.00 96.44 190 GLN A C 1
ATOM 1482 O O . GLN A 1 190 ? 11.823 16.303 -0.491 1.00 96.44 190 GLN A O 1
ATOM 1487 N N . GLY A 1 191 ? 10.261 16.918 1.012 1.00 96.88 191 GLY A N 1
ATOM 1488 C CA . GLY A 1 191 ? 11.144 16.823 2.173 1.00 96.88 191 GLY A CA 1
ATOM 1489 C C . GLY A 1 191 ? 11.665 15.400 2.364 1.00 96.88 191 GLY A C 1
ATOM 1490 O O . GLY A 1 191 ? 12.873 15.198 2.439 1.00 96.88 191 GLY A O 1
ATOM 1491 N N . PHE A 1 192 ? 10.768 14.411 2.336 1.00 96.06 192 PHE A N 1
ATOM 1492 C CA . PHE A 1 192 ? 11.126 12.999 2.456 1.00 96.06 192 PHE A CA 1
ATOM 1493 C C . PHE A 1 192 ? 12.089 12.534 1.360 1.00 96.06 192 PHE A C 1
ATOM 1495 O O . PHE A 1 192 ? 13.007 11.772 1.645 1.00 96.06 192 PHE A O 1
ATOM 1502 N N . GLU A 1 193 ? 11.919 12.982 0.117 1.00 92.12 193 GLU A N 1
ATOM 1503 C CA . GLU A 1 193 ? 12.816 12.583 -0.971 1.00 92.12 193 GLU A CA 1
ATOM 1504 C C . GLU A 1 193 ? 14.220 13.189 -0.820 1.00 92.12 193 GLU A C 1
ATOM 1506 O O . GLU A 1 193 ? 15.207 12.555 -1.184 1.00 92.12 193 GLU A O 1
ATOM 1511 N N . GLN A 1 194 ? 14.326 14.385 -0.230 1.00 94.75 194 GLN A N 1
ATOM 1512 C CA . GLN A 1 194 ? 15.609 15.045 0.034 1.00 94.75 194 GLN A CA 1
ATOM 1513 C C . GLN A 1 194 ? 16.342 14.464 1.248 1.00 94.75 194 GLN A C 1
ATOM 1515 O O . GLN A 1 194 ? 17.566 14.361 1.228 1.00 94.75 194 GLN A O 1
ATOM 1520 N N . THR A 1 195 ? 15.616 14.114 2.313 1.00 96.62 195 THR A N 1
ATOM 1521 C CA . THR A 1 195 ? 16.213 13.745 3.610 1.00 96.62 195 THR A CA 1
ATOM 1522 C C . THR A 1 195 ? 16.116 12.256 3.933 1.00 96.62 195 THR A C 1
ATOM 1524 O O . THR A 1 195 ? 16.836 11.769 4.798 1.00 96.62 195 THR A O 1
ATOM 1527 N N . GLY A 1 196 ? 15.218 11.523 3.272 1.00 93.88 196 GLY A N 1
ATOM 1528 C CA . GLY A 1 196 ? 14.822 10.166 3.655 1.00 93.88 196 GLY A CA 1
ATOM 1529 C C . GLY A 1 196 ? 13.899 10.107 4.878 1.00 93.88 196 GLY A C 1
ATOM 1530 O O . GLY A 1 196 ? 13.644 9.010 5.386 1.00 93.88 196 GLY A O 1
ATOM 1531 N N . GLU A 1 197 ? 13.406 11.254 5.359 1.00 96.00 197 GLU A N 1
ATOM 1532 C CA . GLU A 1 197 ? 12.690 11.392 6.629 1.00 96.00 197 GLU A CA 1
ATOM 1533 C C . GLU A 1 197 ? 11.458 12.298 6.531 1.00 96.00 197 GLU A C 1
ATOM 1535 O O . GLU A 1 197 ? 11.498 13.401 5.991 1.00 96.00 197 GLU A O 1
ATOM 1540 N N . LEU A 1 198 ? 10.356 11.842 7.123 1.00 97.00 198 LEU A N 1
ATOM 1541 C CA . LEU A 1 198 ? 9.132 12.602 7.347 1.00 97.00 198 LEU A CA 1
ATOM 1542 C C . LEU A 1 198 ? 8.714 12.417 8.807 1.00 97.00 198 LEU A C 1
ATOM 1544 O O . LEU A 1 198 ? 8.668 11.294 9.304 1.00 97.00 198 LEU A O 1
ATOM 1548 N N . THR A 1 199 ? 8.391 13.510 9.495 1.00 97.12 199 THR A N 1
ATOM 1549 C CA . THR A 1 199 ? 7.848 13.466 10.858 1.00 97.12 199 THR A CA 1
ATOM 1550 C C . THR A 1 199 ? 6.493 14.158 10.900 1.00 97.12 199 THR A C 1
ATOM 1552 O O . THR A 1 199 ? 6.378 15.323 10.526 1.00 97.12 199 THR A O 1
ATOM 1555 N N . ILE A 1 200 ? 5.480 13.444 11.384 1.00 96.19 200 ILE A N 1
ATOM 1556 C CA . ILE A 1 200 ? 4.152 13.972 11.702 1.00 96.19 200 ILE A CA 1
ATOM 1557 C C . ILE A 1 200 ? 3.981 13.951 13.222 1.00 96.19 200 ILE A C 1
ATOM 1559 O O . ILE A 1 200 ? 4.343 12.980 13.871 1.00 96.19 200 ILE A O 1
ATOM 1563 N N . SER A 1 201 ? 3.457 15.018 13.818 1.00 94.75 201 SER A N 1
ATOM 1564 C CA . SER A 1 201 ? 3.341 15.136 15.276 1.00 94.75 201 SER A CA 1
ATOM 1565 C C . SER A 1 201 ? 2.034 15.807 15.701 1.00 94.75 201 SER A C 1
ATOM 1567 O O . SER A 1 201 ? 1.261 16.297 14.875 1.00 94.75 201 SER A O 1
ATOM 1569 N N . GLY A 1 202 ? 1.771 15.802 17.011 1.00 94.50 202 GLY A N 1
ATOM 1570 C CA . GLY A 1 202 ? 0.622 16.480 17.609 1.00 94.50 202 GLY A CA 1
ATOM 1571 C C . GLY A 1 202 ? -0.722 15.903 17.162 1.00 94.50 202 GLY A C 1
ATOM 1572 O O . GLY A 1 202 ? -0.874 14.693 16.998 1.00 94.50 202 GLY A O 1
ATOM 1573 N N . GLU A 1 203 ? -1.705 16.781 16.956 1.00 92.94 203 GLU A N 1
ATOM 1574 C CA . GLU A 1 203 ? -3.070 16.394 16.570 1.00 92.94 203 GLU A CA 1
ATOM 1575 C C . GLU A 1 203 ? -3.128 15.613 15.258 1.00 92.94 203 GLU A C 1
ATOM 1577 O O . GLU A 1 203 ? -4.007 14.776 15.074 1.00 92.94 203 GLU A O 1
ATOM 1582 N N . LEU A 1 204 ? -2.199 15.878 14.340 1.00 92.19 204 LEU A N 1
ATOM 1583 C CA . LEU A 1 204 ? -2.157 15.193 13.059 1.00 92.19 204 LEU A CA 1
ATOM 1584 C C . LEU A 1 204 ? -1.747 13.726 13.226 1.00 92.19 204 LEU A C 1
ATOM 1586 O O . LEU A 1 204 ? -2.327 12.865 12.578 1.00 92.19 204 LEU A O 1
ATOM 1590 N N . LEU A 1 205 ? -0.814 13.431 14.138 1.00 94.19 205 LEU A N 1
ATOM 1591 C CA . LEU A 1 205 ? -0.461 12.052 14.482 1.00 94.19 205 LEU A CA 1
ATOM 1592 C C . LEU A 1 205 ? -1.597 11.356 15.239 1.00 94.19 205 LEU A C 1
ATOM 1594 O O . LEU A 1 205 ? -1.875 10.197 14.978 1.00 94.19 205 LEU A O 1
ATOM 1598 N N . ALA A 1 206 ? -2.295 12.064 16.130 1.00 92.69 206 ALA A N 1
ATOM 1599 C CA . ALA A 1 206 ? -3.446 11.506 16.845 1.00 92.69 206 ALA A CA 1
ATOM 1600 C C . ALA A 1 206 ? -4.647 11.182 15.931 1.00 92.69 206 ALA A C 1
ATOM 1602 O O . ALA A 1 206 ? -5.512 10.399 16.316 1.00 92.69 206 ALA A O 1
ATOM 1603 N N . LYS A 1 207 ? -4.720 11.797 14.740 1.00 90.50 207 LYS A N 1
ATOM 1604 C CA . LYS A 1 207 ? -5.707 11.475 13.694 1.00 90.50 207 LYS A CA 1
ATOM 1605 C C . LYS A 1 207 ? -5.306 10.279 12.830 1.00 90.50 207 LYS A C 1
ATOM 1607 O O . LYS A 1 207 ? -6.176 9.753 12.134 1.00 90.50 207 LYS A O 1
ATOM 1612 N N . ALA A 1 208 ? -4.018 9.935 12.807 1.00 86.19 208 ALA A N 1
ATOM 1613 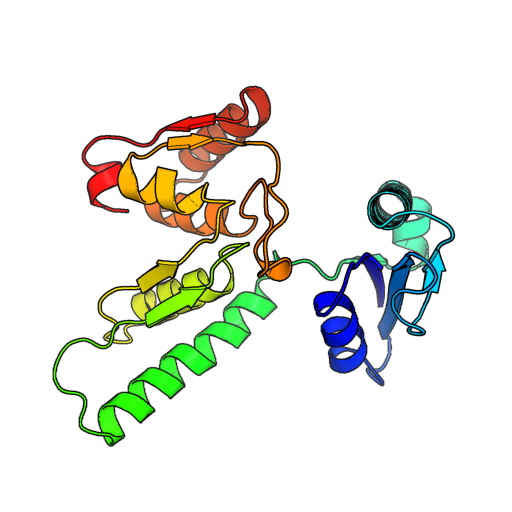C CA . ALA A 1 208 ? -3.484 8.840 12.008 1.00 86.19 208 ALA A CA 1
ATOM 1614 C C . ALA A 1 208 ? -3.856 7.480 12.607 1.00 86.19 208 ALA A C 1
ATOM 1616 O O . ALA A 1 208 ? -4.005 6.548 11.786 1.00 86.19 208 ALA A O 1
#

Sequence (208 aa):
ITVVGATSGDTGSSAIYGLRGKKNVEVFILFPEGRNNHNVDVKGTFDDCQANVKDLFADADFKAKYHLGAVNSINFARILAQIVYYVWAYFRAREQGVTGEVAFPVPTGNFGDILAGFYAKKLGVPIGKLIVATNENDILDRFFSSGKYQRRDIQHTFSPSMGICVSSNFERYLFALSGEGHDVLRGWMQGFEQTGELTISGELLAKA

pLDDT: mean 89.99, std 8.86, range [52.94, 98.5]

Organism: Phytophthora nicotianae (NCBI:txid4792)

Foldseek 3Di:
DEEEEEDADDLLVVVCVVCPPPPPYHYAYEYDPPRDPPHHHDPDDSVVSVVVVVVCVVDPVSCVVSVYDYPDLQPVVLLVVLLVVLLVVLVVCVVVVDPDAAEDEDADAQCSNLVSVVVNVVVPRRHDYHHYDYDPLCQVVCCLVFVKRAFDDFDDDPCVVRRYRDRNCVLVVVCVLVVVDPVVSVVQVVVCVVHRIGGDDDPSSVVD

InterPro domains:
  IPR036052 Tryptophan synthase beta chain-like, PALP domain superfamily [G3DSA:3.40.50.1100] (1-37)
  IPR036052 Tryptophan synthase beta chain-like, PALP domain superfamily [G3DSA:3.40.50.1100] (50-208)
  IPR036052 Tryptophan synthase beta chain-like, PALP domain superfamily [SSF53686] (1-206)
  IPR051166 Threonine Synthase [PTHR42690] (1-207)

Secondary structure (DSSP, 8-state):
-EEEEE-SSHHHHHHHHHHTT-TT-EEEEEEETTS--SSEEESS-HHHHHHHHHHHHH-HHHHHHHTEEE--TT-HHHHHHHHHHHHHHHHHHHHTT--SPEEEEEE-SSSHHHHHHHHHHHTT--EEEEEEE--S--HHHHHHHHSEEE--PPPP-S-GGG--SS-TTHHHHHHHHTTS-HHHHHHHHHHHHHHSEEE--THHHHT-